Protein AF-D8MAZ4-F1 (afdb_monomer)

Foldseek 3Di:
DDQPVVLVVVLVVLVVVPDDDDDCNPVSVVVNVVVSVVSVVVSVVVVVCVVVVVVVVVVVVVPDDPPPPPPPPPPPDDDPDDDDDPDDCDDDDDDDDPPDPPVVVVVVVVVVVVVVVVVVVVVVVVVVVVVVVVVVVVVVVVVVVVVVVVVVVVVVVVVVVVVVVVVVVVVVVVVVVVVVVVVVVVVVVVVVVVVVVVVVVVVVVVVVVVVVVVVVVVVVVD

Organism: Blastocystis hominis (NCBI:txid12968)

Secondary structure (DSSP, 8-state):
--SHHHHHHHHHHHHHH----TTSHHHHHHHHHHHHHHHHHHHHHHHHHHHHHHHHHHHHHT-PPP-----------------------------S-----HHHHHHHHHHHHHHHHHHHHHHHHHHHHHHHHHHHHHHHHHHHHHHHHHHHHHHHHHHHHHHHHHHHHHHHHHHHHHHHHHHHHHHHHHHHHHHHHHHHHHHHHHHHHHHHHHHHHHHTT-

Mean predicted aligned error: 20.64 Å

Sequence (222 aa):
MNSIYDCLKSVENSLNSATGDGDYLLEAYADVISELSEKLVECFSQLSSKSFGDIDAQIQDMKVPPVKIEFQDNEDTAQVDSQHQTGECNGELLTGDATGCTSCDLLIKEKQQFEEKIKLLESQLDEKTQQLEEKINSLDIIDEEKQQLEEKIKLLETQHYEEKTQLEENVKVLESQLDEEKHQLEEKIRSFEALNQEKVKSLEAKLNLIKRRSSMKKKSSR

Radius of gyration: 51.1 Å; Cα contacts (8 Å, |Δi|>4): 10; chains: 1; bounding box: 110×43×165 Å

Structure (mmCIF, N/CA/C/O backbone):
data_AF-D8MAZ4-F1
#
_entry.id   AF-D8MAZ4-F1
#
loop_
_atom_site.group_PDB
_atom_site.id
_atom_site.type_symbol
_atom_site.label_atom_id
_atom_site.label_alt_id
_atom_site.label_comp_id
_atom_site.label_asym_id
_atom_site.label_entity_id
_atom_site.label_seq_id
_atom_site.pdbx_PDB_ins_code
_atom_site.Cartn_x
_atom_site.Cartn_y
_atom_site.Cartn_z
_atom_site.occupancy
_atom_site.B_iso_or_equiv
_atom_site.auth_seq_id
_atom_site.auth_comp_id
_atom_site.auth_asym_id
_atom_site.auth_atom_id
_atom_site.pdbx_PDB_model_num
ATOM 1 N N . MET A 1 1 ? 23.697 -12.839 -16.588 1.00 47.22 1 MET A N 1
ATOM 2 C CA . MET A 1 1 ? 22.243 -12.800 -16.329 1.00 47.22 1 MET A CA 1
ATOM 3 C C . MET A 1 1 ? 21.989 -13.361 -14.945 1.00 47.22 1 MET A C 1
ATOM 5 O O . MET A 1 1 ? 22.119 -14.566 -14.833 1.00 47.22 1 MET A O 1
ATOM 9 N N . ASN A 1 2 ? 21.769 -12.505 -13.936 1.00 55.12 2 ASN A N 1
ATOM 10 C CA . ASN A 1 2 ? 21.226 -12.824 -12.596 1.00 55.12 2 ASN A CA 1
ATOM 11 C C . ASN A 1 2 ? 21.501 -11.635 -11.656 1.00 55.12 2 ASN A C 1
ATOM 13 O O . ASN A 1 2 ? 22.592 -11.534 -11.107 1.00 55.12 2 ASN A O 1
ATOM 17 N N . SER A 1 3 ? 20.587 -10.665 -11.535 1.00 62.94 3 SER A N 1
ATOM 18 C CA . SER A 1 3 ? 20.805 -9.557 -10.580 1.00 62.94 3 SER A CA 1
ATOM 19 C C . SER A 1 3 ? 19.512 -8.961 -10.035 1.00 62.94 3 SER A C 1
ATOM 21 O O . SER A 1 3 ? 19.420 -8.729 -8.839 1.00 62.94 3 SER A O 1
ATOM 23 N N . ILE A 1 4 ? 18.501 -8.748 -10.885 1.00 56.34 4 ILE A N 1
ATOM 24 C CA . ILE A 1 4 ? 17.218 -8.162 -10.454 1.00 56.34 4 ILE A CA 1
ATOM 25 C C . ILE A 1 4 ? 16.252 -9.255 -10.007 1.00 56.34 4 ILE A C 1
ATOM 27 O O . ILE A 1 4 ? 15.698 -9.179 -8.917 1.00 56.34 4 ILE A O 1
ATOM 31 N N . TYR A 1 5 ? 16.104 -10.303 -10.822 1.00 58.62 5 TYR A N 1
ATOM 32 C CA . TYR A 1 5 ? 15.198 -11.412 -10.526 1.00 58.62 5 TYR A CA 1
ATOM 33 C C . TYR A 1 5 ? 15.571 -12.126 -9.218 1.00 58.62 5 TYR A C 1
ATOM 35 O O . TYR A 1 5 ? 14.703 -12.390 -8.394 1.00 58.62 5 TYR A O 1
ATOM 43 N N . ASP A 1 6 ? 16.866 -12.348 -8.978 1.00 65.50 6 ASP A N 1
ATOM 44 C CA . ASP A 1 6 ? 17.347 -12.962 -7.735 1.00 65.50 6 ASP A CA 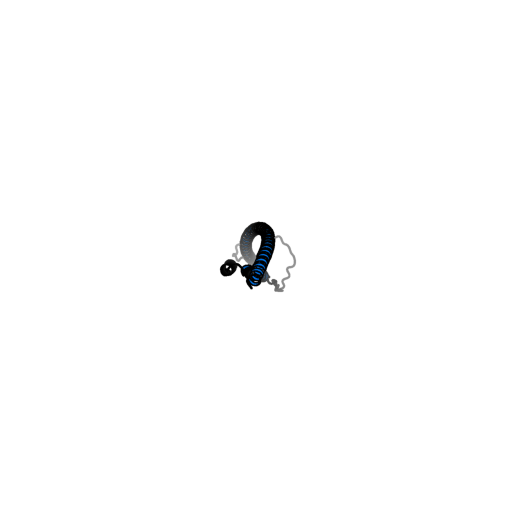1
ATOM 45 C C . ASP A 1 6 ? 17.163 -12.042 -6.519 1.00 65.50 6 ASP A C 1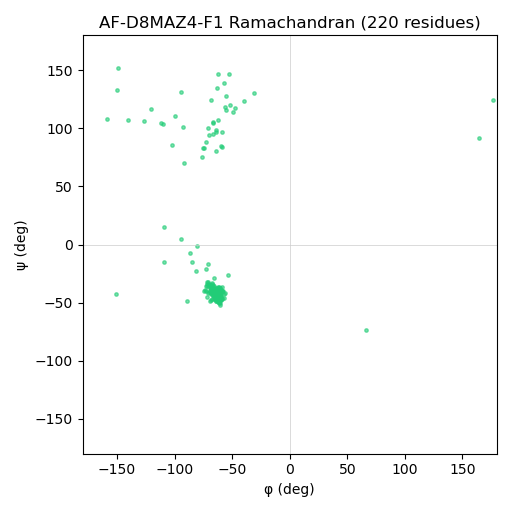
ATOM 47 O O . ASP A 1 6 ? 16.840 -12.525 -5.433 1.00 65.50 6 ASP A O 1
ATOM 51 N N . CYS A 1 7 ? 17.299 -10.720 -6.695 1.00 60.62 7 CYS A N 1
ATOM 52 C CA . CYS A 1 7 ? 17.037 -9.765 -5.618 1.00 60.62 7 CYS A CA 1
ATOM 53 C C . CYS A 1 7 ? 15.541 -9.711 -5.268 1.00 60.62 7 CYS A C 1
ATOM 55 O O . CYS A 1 7 ? 15.181 -9.858 -4.102 1.00 60.62 7 CYS A O 1
ATOM 57 N N . LEU A 1 8 ? 14.656 -9.606 -6.264 1.00 62.91 8 LEU A N 1
ATOM 58 C CA . LEU A 1 8 ? 13.203 -9.614 -6.051 1.00 62.91 8 LEU A CA 1
ATOM 59 C C . LEU A 1 8 ? 12.728 -10.919 -5.401 1.00 62.91 8 LEU A C 1
ATOM 61 O O . LEU A 1 8 ? 11.885 -10.897 -4.509 1.00 62.91 8 LEU A O 1
ATOM 65 N N . LYS A 1 9 ? 13.326 -12.049 -5.782 1.00 68.44 9 LYS A N 1
ATOM 66 C CA . LYS A 1 9 ? 13.014 -13.356 -5.200 1.00 68.44 9 LYS A CA 1
ATOM 67 C C . LYS A 1 9 ? 13.517 -13.505 -3.763 1.00 68.44 9 LYS A C 1
ATOM 69 O O . LYS A 1 9 ? 12.880 -14.171 -2.953 1.00 68.44 9 LYS A O 1
ATOM 74 N N . SER A 1 10 ? 14.639 -12.870 -3.425 1.00 66.44 10 SER A N 1
ATOM 75 C CA . SER A 1 10 ? 15.139 -12.782 -2.047 1.00 66.44 10 SER A CA 1
ATOM 76 C C . SER A 1 10 ? 14.187 -11.972 -1.154 1.00 66.44 10 SER A C 1
ATOM 78 O O . SER A 1 10 ? 13.827 -12.420 -0.067 1.00 66.44 10 SER A O 1
ATOM 80 N N . VAL A 1 11 ? 13.707 -10.829 -1.656 1.00 63.69 11 VAL A N 1
ATOM 81 C CA . VAL A 1 11 ? 12.715 -9.958 -0.997 1.00 63.69 11 VAL A CA 1
ATOM 82 C C . VAL A 1 11 ? 11.391 -10.703 -0.767 1.00 63.69 11 VAL A C 1
ATOM 84 O O . VAL A 1 11 ? 10.867 -10.703 0.345 1.00 63.69 11 VAL A O 1
ATOM 87 N N . GLU A 1 12 ? 10.890 -11.407 -1.784 1.00 64.62 12 GLU A N 1
ATOM 88 C CA . GLU A 1 12 ? 9.669 -12.223 -1.710 1.00 64.62 12 GLU A CA 1
ATOM 89 C C . GLU A 1 12 ? 9.779 -13.351 -0.665 1.00 64.62 12 GLU A C 1
ATOM 91 O O . GLU A 1 12 ? 8.857 -13.580 0.120 1.00 64.62 12 GLU A O 1
ATOM 96 N N . ASN A 1 13 ? 10.930 -14.026 -0.593 1.00 66.44 13 ASN A N 1
ATOM 97 C CA . ASN A 1 13 ? 11.172 -15.081 0.393 1.00 66.44 13 ASN A CA 1
ATOM 98 C C . ASN A 1 13 ? 11.236 -14.545 1.831 1.00 66.44 13 ASN A C 1
ATOM 100 O O . ASN A 1 13 ? 10.732 -15.203 2.743 1.00 66.44 13 ASN A O 1
ATOM 104 N N . SER A 1 14 ? 11.820 -13.360 2.044 1.00 64.56 14 SER A N 1
ATOM 105 C CA . SER A 1 14 ? 11.808 -12.699 3.354 1.00 64.56 14 SER A CA 1
ATOM 106 C C . SER A 1 14 ? 10.382 -12.345 3.791 1.00 64.56 14 SER A C 1
ATOM 108 O O . SER A 1 14 ? 10.028 -12.617 4.938 1.00 64.56 14 SER A O 1
ATOM 110 N N . LEU A 1 15 ? 9.538 -11.857 2.874 1.00 62.19 15 LEU A N 1
ATOM 111 C CA . LEU A 1 15 ? 8.126 -11.550 3.144 1.00 62.19 15 LEU A CA 1
ATOM 112 C C . LEU A 1 15 ? 7.331 -12.791 3.577 1.00 62.19 15 LEU A C 1
ATOM 114 O O . LEU A 1 15 ? 6.606 -12.760 4.566 1.00 62.19 15 LEU A O 1
ATOM 118 N N . ASN A 1 16 ? 7.516 -13.906 2.869 1.00 61.59 16 ASN A N 1
ATOM 119 C CA . ASN A 1 16 ? 6.792 -15.152 3.134 1.00 61.59 16 ASN A CA 1
ATOM 120 C C . ASN A 1 16 ? 7.218 -15.850 4.439 1.00 61.59 16 ASN A C 1
ATOM 122 O O . ASN A 1 16 ? 6.500 -16.719 4.929 1.00 61.59 16 ASN A O 1
ATOM 126 N N . SER A 1 17 ? 8.377 -15.493 5.000 1.00 63.59 17 SER A N 1
ATOM 127 C CA . SER A 1 17 ? 8.861 -16.038 6.276 1.00 63.59 17 SER A CA 1
ATOM 128 C C . SER A 1 17 ? 8.312 -15.307 7.510 1.00 63.59 17 SER A C 1
ATOM 130 O O . SER A 1 17 ? 8.375 -15.840 8.619 1.00 63.59 17 SER A O 1
ATOM 132 N N . ALA A 1 18 ? 7.734 -14.117 7.323 1.00 57.09 18 ALA A N 1
ATOM 133 C CA . ALA A 1 18 ? 7.180 -13.280 8.380 1.00 57.09 18 ALA A CA 1
ATOM 134 C C . ALA A 1 18 ? 5.680 -13.566 8.591 1.00 57.09 18 ALA A C 1
ATOM 136 O O . ALA A 1 18 ? 4.816 -12.755 8.267 1.00 57.09 18 ALA A O 1
ATOM 137 N N . THR A 1 19 ? 5.348 -14.737 9.136 1.00 51.34 19 THR A N 1
ATOM 138 C CA . THR A 1 19 ? 3.978 -15.066 9.576 1.00 51.34 19 THR A CA 1
ATOM 139 C C . THR A 1 19 ? 3.962 -15.391 11.069 1.00 51.34 19 THR A C 1
ATOM 141 O O . THR A 1 19 ? 4.566 -16.380 11.483 1.00 51.34 19 THR A O 1
ATOM 144 N N . GLY A 1 20 ? 3.260 -14.582 11.871 1.00 53.44 20 GLY A N 1
ATOM 145 C CA . GLY A 1 20 ? 3.042 -14.787 13.309 1.00 53.44 20 GLY A CA 1
ATOM 146 C C . GLY A 1 20 ? 1.694 -14.212 13.767 1.00 53.44 20 GLY A C 1
ATOM 147 O O . GLY A 1 20 ? 1.180 -13.289 13.146 1.00 53.44 20 GLY A O 1
ATOM 148 N N . ASP A 1 21 ? 1.096 -14.784 14.815 1.00 46.47 21 ASP A N 1
ATOM 149 C CA . ASP A 1 21 ? -0.276 -14.482 15.251 1.00 46.47 21 ASP A CA 1
ATOM 150 C C . ASP A 1 21 ? -0.457 -13.059 15.830 1.00 46.47 21 ASP A C 1
ATOM 152 O O . ASP A 1 21 ? 0.166 -12.680 16.824 1.00 46.47 21 ASP A O 1
ATOM 156 N N . GLY A 1 22 ? -1.402 -12.321 15.234 1.00 49.00 22 GLY A N 1
ATOM 157 C CA . GLY A 1 22 ? -2.299 -11.335 15.859 1.00 49.00 22 GLY A CA 1
ATOM 158 C C . GLY A 1 22 ? -1.703 -10.049 16.433 1.00 49.00 22 GLY A C 1
ATOM 159 O O . GLY A 1 22 ? -1.887 -8.982 15.856 1.00 49.00 22 GLY A O 1
ATOM 160 N N . ASP A 1 23 ? -1.022 -10.133 17.576 1.00 46.53 23 ASP A N 1
ATOM 161 C CA . ASP A 1 23 ? -0.772 -8.967 18.446 1.00 46.53 23 ASP A CA 1
ATOM 162 C C . ASP A 1 23 ? 0.692 -8.493 18.459 1.00 46.53 23 ASP A C 1
ATOM 164 O O . ASP A 1 23 ? 0.973 -7.362 18.846 1.00 46.53 23 ASP A O 1
ATOM 168 N N . TYR A 1 24 ? 1.630 -9.309 17.965 1.00 48.66 24 TYR A N 1
ATOM 169 C CA . TYR A 1 24 ? 3.043 -8.929 17.764 1.00 48.66 24 TYR A CA 1
ATOM 170 C C . TYR A 1 24 ? 3.339 -8.428 16.342 1.00 48.66 24 TYR A C 1
ATOM 172 O O . TYR A 1 24 ? 4.487 -8.170 15.980 1.00 48.66 24 TYR A O 1
ATOM 180 N N . LEU A 1 25 ? 2.298 -8.305 15.520 1.00 49.16 25 LEU A N 1
ATOM 181 C CA . LEU A 1 25 ? 2.423 -8.098 14.085 1.00 49.16 25 LEU A CA 1
ATOM 182 C C . LEU A 1 25 ? 2.884 -6.693 13.708 1.00 49.16 25 LEU A C 1
ATOM 184 O O . LEU A 1 25 ? 3.649 -6.568 12.768 1.00 49.16 25 LEU A O 1
ATOM 188 N N . LEU A 1 26 ? 2.481 -5.640 14.418 1.00 47.72 26 LEU A N 1
ATOM 189 C CA . LEU A 1 26 ? 2.799 -4.263 14.009 1.00 47.72 26 LEU A CA 1
ATOM 190 C C . LEU A 1 26 ? 4.282 -3.905 14.175 1.00 47.72 26 LEU A C 1
ATOM 192 O O . LEU A 1 26 ? 4.864 -3.286 13.288 1.00 47.72 26 LEU A O 1
ATOM 196 N N . GLU A 1 27 ? 4.898 -4.325 15.280 1.00 49.47 27 GLU A N 1
ATOM 197 C CA . GLU A 1 27 ? 6.318 -4.071 15.553 1.00 49.47 27 GLU A CA 1
ATOM 198 C C . GLU A 1 27 ? 7.204 -4.981 14.683 1.00 49.47 27 GLU A C 1
ATOM 200 O O . GLU A 1 27 ? 8.142 -4.510 14.045 1.00 49.47 27 GLU A O 1
ATOM 205 N N . ALA A 1 28 ? 6.808 -6.250 14.514 1.00 50.50 28 ALA A N 1
ATOM 206 C CA . ALA A 1 28 ? 7.472 -7.173 13.597 1.00 50.50 28 ALA A CA 1
ATOM 207 C C . ALA A 1 28 ? 7.335 -6.754 12.120 1.00 50.50 28 ALA A C 1
ATOM 209 O O . ALA A 1 28 ? 8.279 -6.913 11.352 1.00 50.50 28 ALA A O 1
ATOM 210 N N . TYR A 1 29 ? 6.198 -6.185 11.702 1.00 52.16 29 TYR A N 1
ATOM 211 C CA . TYR A 1 29 ? 6.036 -5.647 10.347 1.00 52.16 29 TYR A CA 1
ATOM 212 C C . TYR A 1 29 ? 6.867 -4.384 10.135 1.00 52.16 29 TYR A C 1
ATOM 214 O O . TYR A 1 29 ? 7.404 -4.212 9.048 1.00 52.16 29 TYR A O 1
ATOM 222 N N . ALA A 1 30 ? 7.006 -3.511 11.136 1.00 55.62 30 ALA A N 1
ATOM 223 C CA . ALA A 1 30 ? 7.856 -2.326 11.025 1.00 55.62 30 ALA A CA 1
ATOM 224 C C . ALA A 1 30 ? 9.340 -2.700 10.854 1.00 55.62 30 ALA A C 1
ATOM 226 O O . ALA A 1 30 ? 10.024 -2.112 10.010 1.00 55.62 30 ALA A O 1
ATOM 227 N N . ASP A 1 31 ? 9.809 -3.717 11.581 1.00 57.09 31 ASP A N 1
ATOM 228 C CA . ASP A 1 31 ? 11.166 -4.256 11.444 1.00 57.09 31 ASP A CA 1
ATOM 229 C C . ASP A 1 31 ? 11.365 -4.934 10.083 1.00 57.09 31 ASP A C 1
ATOM 231 O O . ASP A 1 31 ? 12.343 -4.658 9.387 1.00 57.09 31 ASP A O 1
ATOM 235 N N . VAL A 1 32 ? 10.397 -5.744 9.641 1.00 59.72 32 VAL A N 1
ATOM 236 C CA . VAL A 1 32 ? 10.428 -6.405 8.326 1.00 59.72 32 VAL A CA 1
ATOM 237 C C . VAL A 1 32 ? 10.392 -5.382 7.186 1.00 59.72 32 VAL A C 1
ATOM 239 O O . VAL A 1 32 ? 11.148 -5.512 6.228 1.00 59.72 32 VAL A O 1
ATOM 242 N N . ILE A 1 33 ? 9.570 -4.334 7.282 1.00 60.56 33 ILE A N 1
ATOM 243 C CA . ILE A 1 33 ? 9.509 -3.246 6.293 1.00 60.56 33 ILE A CA 1
ATOM 244 C C . ILE A 1 33 ? 10.823 -2.459 6.271 1.00 60.56 33 ILE A C 1
ATOM 246 O O . ILE A 1 33 ? 11.310 -2.133 5.188 1.00 60.56 33 ILE A O 1
ATOM 250 N N . SER A 1 34 ? 11.424 -2.191 7.432 1.00 65.00 34 SER A N 1
ATOM 251 C CA . SER A 1 34 ? 12.719 -1.508 7.517 1.00 65.00 34 SER A CA 1
ATOM 252 C C . SER A 1 34 ? 13.825 -2.344 6.868 1.00 65.00 34 SER A C 1
ATOM 254 O O . SER A 1 34 ? 14.536 -1.840 5.998 1.00 65.00 34 SER A O 1
ATOM 256 N N . GLU A 1 35 ? 13.896 -3.640 7.177 1.00 63.59 35 GLU A N 1
ATOM 257 C CA . GLU A 1 35 ? 14.871 -4.567 6.591 1.00 63.59 35 GLU A CA 1
ATOM 258 C C . GLU A 1 35 ? 14.672 -4.738 5.072 1.00 63.59 35 GLU A C 1
ATOM 260 O O . GLU A 1 35 ? 15.634 -4.790 4.302 1.00 63.59 35 GLU A O 1
ATOM 265 N N . LEU A 1 36 ? 13.419 -4.774 4.608 1.00 62.34 36 LEU A N 1
ATOM 266 C CA . LEU A 1 36 ? 13.090 -4.808 3.182 1.00 62.34 36 LEU A CA 1
ATOM 267 C C . LEU A 1 36 ? 13.487 -3.509 2.481 1.00 62.34 36 LEU A C 1
ATOM 269 O O . LEU A 1 36 ? 14.003 -3.565 1.367 1.00 62.34 36 LEU A O 1
ATOM 273 N N . SER A 1 37 ? 13.280 -2.356 3.120 1.00 64.19 37 SER A N 1
ATOM 274 C CA . SER A 1 37 ? 13.653 -1.055 2.561 1.00 64.19 37 SER A CA 1
ATOM 275 C C . SER A 1 37 ? 15.169 -0.913 2.405 1.00 64.19 37 SER A C 1
ATOM 277 O O . SER A 1 37 ? 15.627 -0.468 1.353 1.00 64.19 37 SER A O 1
ATOM 279 N N . GLU A 1 38 ? 15.954 -1.388 3.378 1.00 71.38 38 GLU A N 1
ATOM 280 C CA . GLU A 1 38 ? 17.418 -1.413 3.293 1.00 71.38 38 GLU A CA 1
ATOM 281 C C . GLU A 1 38 ? 17.895 -2.333 2.167 1.00 71.38 38 GLU A C 1
ATOM 283 O O . GLU A 1 38 ? 18.703 -1.916 1.335 1.00 71.38 38 GLU A O 1
ATOM 288 N N . LYS A 1 39 ? 17.332 -3.543 2.062 1.00 65.94 39 LYS A N 1
ATOM 289 C CA . LYS A 1 39 ? 17.648 -4.483 0.973 1.00 65.94 39 LYS A CA 1
ATOM 290 C C . LYS A 1 39 ? 17.275 -3.928 -0.403 1.00 65.94 39 LYS A C 1
ATOM 292 O O . LYS A 1 39 ? 18.009 -4.141 -1.369 1.00 65.94 39 LYS A O 1
ATOM 297 N N . LEU A 1 40 ? 16.166 -3.192 -0.509 1.00 65.75 40 LEU A N 1
ATOM 298 C CA . LEU A 1 40 ? 15.761 -2.543 -1.756 1.00 65.75 40 LEU A CA 1
ATOM 299 C C . LEU A 1 40 ? 16.761 -1.450 -2.154 1.00 65.75 40 LEU A C 1
ATOM 301 O O . LEU A 1 40 ? 17.215 -1.415 -3.298 1.00 65.75 40 LEU A O 1
ATOM 305 N N . VAL A 1 41 ? 17.141 -0.590 -1.205 1.00 72.75 41 VAL A N 1
ATOM 306 C CA . VAL A 1 41 ? 18.130 0.481 -1.405 1.00 72.75 41 VAL A CA 1
ATOM 307 C C . VAL A 1 41 ? 19.497 -0.093 -1.778 1.00 72.75 41 VAL A C 1
ATOM 309 O O . VAL A 1 41 ? 20.164 0.433 -2.674 1.00 72.75 41 VAL A O 1
ATOM 312 N N . GLU A 1 42 ? 19.906 -1.196 -1.156 1.00 70.12 42 GLU A N 1
ATOM 313 C CA . GLU A 1 42 ? 21.149 -1.892 -1.479 1.00 70.12 42 GLU A CA 1
ATOM 314 C C . GLU A 1 42 ? 21.115 -2.469 -2.903 1.00 70.12 42 GLU A C 1
ATOM 316 O O . GLU A 1 42 ? 22.056 -2.258 -3.673 1.00 70.12 42 GLU A O 1
ATOM 321 N N . CYS A 1 43 ? 20.008 -3.093 -3.317 1.00 62.44 43 CYS A N 1
ATOM 322 C CA . CYS A 1 43 ? 19.850 -3.576 -4.690 1.00 62.44 43 CYS A CA 1
ATOM 323 C C . CYS A 1 43 ? 19.843 -2.439 -5.721 1.00 62.44 43 CYS A C 1
ATOM 325 O O . CYS A 1 43 ? 20.516 -2.550 -6.748 1.00 62.44 43 CYS A O 1
ATOM 327 N N . PHE A 1 44 ? 19.174 -1.316 -5.447 1.00 63.97 44 PHE A N 1
ATOM 328 C CA . PHE A 1 44 ? 19.241 -0.134 -6.315 1.00 63.97 44 PHE A CA 1
ATOM 329 C C . PHE A 1 44 ? 20.659 0.447 -6.395 1.00 63.97 44 PHE A C 1
ATOM 331 O O . PHE A 1 44 ? 21.107 0.834 -7.475 1.00 63.97 44 PHE A O 1
ATOM 338 N N . SER A 1 45 ? 21.406 0.442 -5.291 1.00 66.81 45 SER A N 1
ATOM 339 C CA . SER A 1 45 ? 22.798 0.909 -5.250 1.00 66.81 45 SER A CA 1
ATOM 340 C C . SER A 1 45 ? 23.745 -0.010 -6.032 1.00 66.81 45 SER A C 1
ATOM 342 O O . SER A 1 45 ? 24.638 0.466 -6.740 1.00 66.81 45 SER A O 1
ATOM 344 N N . GLN A 1 46 ? 23.536 -1.327 -5.980 1.00 64.31 46 GLN A N 1
ATOM 345 C CA . GLN A 1 46 ? 24.298 -2.304 -6.768 1.00 64.31 46 GLN A CA 1
ATOM 346 C C . GLN A 1 46 ? 23.984 -2.221 -8.272 1.00 64.31 46 GLN A C 1
ATOM 348 O O . GLN A 1 46 ? 24.874 -2.405 -9.102 1.00 64.31 46 GLN A O 1
ATOM 353 N N . LEU A 1 47 ? 22.738 -1.910 -8.641 1.00 61.31 47 LEU A N 1
ATOM 354 C CA . LEU A 1 47 ? 22.332 -1.690 -10.035 1.00 61.31 47 LEU A CA 1
ATOM 355 C C . LEU A 1 47 ? 22.861 -0.361 -10.586 1.00 61.31 47 LEU A C 1
ATOM 357 O O . LEU A 1 47 ? 23.343 -0.306 -11.718 1.00 61.31 47 LEU A O 1
ATOM 361 N N . SER A 1 48 ? 22.832 0.693 -9.771 1.00 60.56 48 SER A N 1
ATOM 362 C CA . SER A 1 48 ? 23.414 1.994 -10.101 1.00 60.56 48 SER A CA 1
ATOM 363 C C . SER A 1 48 ? 24.926 1.884 -10.307 1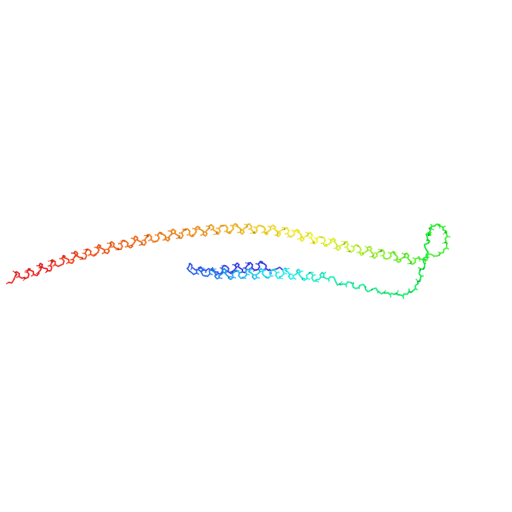.00 60.56 48 SER A C 1
ATOM 365 O O . SER A 1 48 ? 25.428 2.264 -11.357 1.00 60.56 48 SER A O 1
ATOM 367 N N . SER A 1 49 ? 25.656 1.254 -9.381 1.00 58.62 49 SER A N 1
ATOM 368 C CA . SER A 1 49 ? 27.115 1.099 -9.488 1.00 58.62 49 SER A CA 1
ATOM 369 C C . SER A 1 49 ? 27.569 0.203 -10.645 1.00 58.62 49 SER A C 1
ATOM 371 O O . SER A 1 49 ? 28.584 0.510 -11.266 1.00 58.62 49 SER A O 1
ATOM 373 N N . LYS A 1 50 ? 26.822 -0.856 -10.993 1.00 58.25 50 LYS A N 1
ATOM 374 C CA . LYS A 1 50 ? 27.092 -1.651 -12.206 1.00 58.25 50 LYS A CA 1
ATOM 375 C C . LYS A 1 50 ? 26.797 -0.872 -13.485 1.00 58.25 50 LYS A C 1
ATOM 377 O O . LYS A 1 50 ? 27.654 -0.815 -14.355 1.00 58.25 50 LYS A O 1
ATOM 382 N N . SER A 1 51 ? 25.628 -0.236 -13.589 1.00 54.62 51 SER A N 1
ATOM 383 C CA . SER A 1 51 ? 25.260 0.500 -14.807 1.00 54.62 51 SER A CA 1
ATOM 384 C C . SER A 1 51 ? 26.151 1.721 -15.049 1.00 54.62 51 SER A C 1
ATOM 386 O O . SER A 1 51 ? 26.586 1.928 -16.176 1.00 54.62 51 SER A O 1
ATOM 388 N N . PHE A 1 52 ? 26.504 2.483 -14.008 1.00 47.81 52 PHE A N 1
ATOM 389 C CA . PHE A 1 52 ? 27.434 3.607 -14.135 1.00 47.81 52 PHE A CA 1
ATOM 390 C C . PHE A 1 52 ? 28.884 3.154 -14.310 1.00 47.81 52 PHE A C 1
ATOM 392 O O . PHE A 1 52 ? 29.594 3.747 -15.112 1.00 47.81 52 PHE A O 1
ATOM 399 N N . GLY A 1 53 ? 29.325 2.102 -13.610 1.00 52.91 53 GLY A N 1
ATOM 400 C CA . GLY A 1 53 ? 30.685 1.570 -13.735 1.00 52.91 53 GLY A CA 1
ATOM 401 C C . GLY A 1 53 ? 30.982 1.006 -15.126 1.00 52.91 53 GLY A C 1
ATOM 402 O O . GLY A 1 53 ? 32.065 1.242 -15.659 1.00 52.91 53 GLY A O 1
ATOM 403 N N . ASP A 1 54 ? 30.009 0.338 -15.750 1.00 51.06 54 ASP A N 1
ATOM 404 C CA . ASP A 1 54 ? 30.132 -0.181 -17.117 1.00 51.06 54 ASP A CA 1
ATOM 405 C C . ASP A 1 54 ? 30.110 0.949 -18.166 1.00 51.06 54 ASP A C 1
ATOM 407 O O . ASP A 1 54 ? 30.800 0.865 -19.185 1.00 51.06 54 ASP A O 1
ATOM 411 N N . ILE A 1 55 ? 29.377 2.038 -17.899 1.00 47.38 55 ILE A N 1
ATOM 412 C CA . ILE A 1 55 ? 29.366 3.243 -18.741 1.00 47.38 55 ILE A CA 1
ATOM 413 C C . ILE A 1 55 ? 30.688 4.018 -18.606 1.00 47.38 55 ILE A C 1
ATOM 415 O O . ILE A 1 55 ? 31.271 4.389 -19.622 1.00 47.38 55 ILE A O 1
ATOM 419 N N . ASP A 1 56 ? 31.212 4.217 -17.394 1.00 47.09 56 ASP A N 1
ATOM 420 C CA . ASP A 1 56 ? 32.482 4.926 -17.163 1.00 47.09 56 ASP A CA 1
ATOM 421 C C . ASP A 1 56 ? 33.690 4.133 -17.689 1.00 47.09 56 ASP A C 1
ATOM 423 O O . ASP A 1 56 ? 34.619 4.718 -18.251 1.00 47.09 56 ASP A O 1
ATOM 427 N N . ALA A 1 57 ? 33.669 2.800 -17.584 1.00 52.56 57 ALA A N 1
ATOM 428 C CA . ALA A 1 57 ? 34.688 1.933 -18.175 1.00 52.56 57 ALA A CA 1
ATOM 429 C C . ALA A 1 57 ? 34.656 1.977 -19.714 1.00 52.56 57 ALA A C 1
ATOM 431 O O . ALA A 1 57 ? 35.710 2.092 -20.338 1.00 52.56 57 ALA A O 1
ATOM 432 N N . GLN A 1 58 ? 33.468 1.983 -20.338 1.00 49.38 58 GLN A N 1
ATOM 433 C CA . GLN A 1 58 ? 33.338 2.168 -21.792 1.00 49.38 58 GLN A CA 1
ATOM 434 C C . GLN A 1 58 ? 33.733 3.580 -22.250 1.00 49.38 58 GLN A C 1
ATOM 436 O O . GLN A 1 58 ? 34.296 3.735 -23.332 1.00 49.38 58 GLN A O 1
ATOM 441 N N . ILE A 1 59 ? 33.491 4.616 -21.441 1.00 49.22 59 ILE A N 1
ATOM 442 C CA . ILE A 1 59 ? 33.924 5.991 -21.736 1.00 49.22 59 ILE A CA 1
ATOM 443 C C . ILE A 1 59 ? 35.446 6.143 -21.589 1.00 49.22 59 ILE A C 1
ATOM 445 O O . ILE A 1 59 ? 36.064 6.853 -22.387 1.00 49.22 59 ILE A O 1
ATOM 449 N N . GLN A 1 60 ? 36.082 5.457 -20.635 1.00 51.31 60 GLN A N 1
ATOM 450 C CA . GLN A 1 60 ? 37.544 5.438 -20.511 1.00 51.31 60 GLN A CA 1
ATOM 451 C C . GLN A 1 60 ? 38.231 4.663 -21.647 1.00 51.31 60 GLN A C 1
ATOM 453 O O . GLN A 1 60 ? 39.283 5.112 -22.104 1.00 51.31 60 GLN A O 1
ATOM 458 N N . ASP A 1 61 ? 37.620 3.595 -22.170 1.00 46.84 61 ASP A N 1
ATOM 459 C CA . ASP A 1 61 ? 38.101 2.870 -23.363 1.00 46.84 61 ASP A CA 1
ATOM 460 C C . ASP A 1 61 ? 37.889 3.652 -24.679 1.00 46.84 61 ASP A C 1
ATOM 462 O O . ASP A 1 61 ? 38.600 3.437 -25.660 1.00 46.84 61 ASP A O 1
ATOM 466 N N . MET A 1 62 ? 36.961 4.620 -24.708 1.00 40.78 62 MET A N 1
ATOM 467 C CA . MET A 1 62 ? 36.781 5.568 -25.823 1.00 40.78 62 MET A CA 1
ATOM 468 C C . MET A 1 62 ? 37.776 6.738 -25.810 1.00 40.78 62 MET A C 1
ATOM 470 O O . MET A 1 62 ? 37.746 7.587 -26.708 1.00 40.78 62 MET A O 1
ATOM 474 N N . LYS A 1 63 ? 38.674 6.817 -24.821 1.00 38.69 63 LYS A N 1
ATOM 475 C CA . LYS A 1 63 ? 39.724 7.837 -24.782 1.00 38.69 63 LYS A CA 1
ATOM 476 C C . LYS A 1 63 ? 40.792 7.479 -25.815 1.00 38.69 63 LYS A C 1
ATOM 478 O O . LYS A 1 63 ? 41.812 6.876 -25.495 1.00 38.69 63 LYS A O 1
ATOM 483 N N . VAL A 1 64 ? 40.536 7.852 -27.071 1.00 43.16 64 VAL A N 1
ATOM 484 C CA . VAL A 1 64 ? 41.494 7.754 -28.177 1.00 43.16 64 VAL A CA 1
ATOM 485 C C . VAL A 1 64 ? 42.821 8.348 -27.686 1.00 43.16 64 VAL A C 1
ATOM 487 O O . VAL A 1 64 ? 42.843 9.527 -27.309 1.00 43.16 64 VAL A O 1
ATOM 490 N N . PRO A 1 65 ? 43.917 7.566 -27.613 1.00 38.81 65 PRO A N 1
ATOM 491 C CA . PRO A 1 65 ? 45.205 8.124 -27.239 1.00 38.81 65 PRO A CA 1
ATOM 492 C C . PRO A 1 65 ? 45.525 9.249 -28.227 1.00 38.81 65 PRO A C 1
ATOM 494 O O . PRO A 1 65 ? 45.247 9.094 -29.419 1.00 38.81 65 PRO A O 1
ATOM 497 N N . PRO A 1 66 ? 46.073 10.391 -27.772 1.00 35.69 66 PRO A N 1
ATOM 498 C CA . PRO A 1 66 ? 46.454 11.448 -28.690 1.00 35.69 66 PRO A CA 1
ATOM 499 C C . PRO A 1 66 ? 47.402 10.833 -29.714 1.00 35.69 66 PRO A C 1
ATOM 501 O O . PRO A 1 66 ? 48.473 10.337 -29.359 1.00 35.69 66 PRO A O 1
ATOM 504 N N . VAL A 1 67 ? 46.977 10.819 -30.976 1.00 35.38 67 VAL A N 1
ATOM 505 C CA . VAL A 1 67 ? 47.827 10.399 -32.081 1.00 35.38 67 VAL A CA 1
ATOM 506 C C . VAL A 1 67 ? 48.963 11.414 -32.124 1.00 35.38 67 VAL A C 1
ATOM 508 O O . VAL A 1 67 ? 48.805 12.525 -32.627 1.00 35.38 67 VAL A O 1
ATOM 511 N N . LYS A 1 68 ? 50.109 11.063 -31.535 1.00 36.44 68 LYS A N 1
ATOM 512 C CA . LYS A 1 68 ? 51.365 11.737 -31.831 1.00 36.44 68 LYS A CA 1
ATOM 513 C C . LYS A 1 68 ? 51.692 11.389 -33.272 1.00 36.44 68 LYS A C 1
ATOM 515 O O . LYS A 1 68 ? 52.239 10.328 -33.555 1.00 36.44 68 LYS A O 1
ATOM 520 N N . ILE A 1 69 ? 51.304 12.275 -34.178 1.00 38.34 69 ILE A N 1
ATOM 521 C CA . ILE A 1 69 ? 51.873 12.306 -35.515 1.00 38.34 69 ILE A CA 1
ATOM 522 C C . ILE A 1 69 ? 53.285 12.861 -35.323 1.00 38.34 69 ILE A C 1
ATOM 524 O O . ILE A 1 69 ? 53.494 14.071 -35.312 1.00 38.34 69 ILE A O 1
ATOM 528 N N . GLU A 1 70 ? 54.243 11.976 -35.056 1.00 32.38 70 GLU A N 1
ATOM 529 C CA . GLU A 1 70 ? 55.647 12.309 -35.262 1.00 32.38 70 GLU A CA 1
ATOM 530 C C . GLU A 1 70 ? 55.852 12.357 -36.773 1.00 32.38 70 GLU A C 1
ATOM 532 O O . GLU A 1 70 ? 55.932 11.331 -37.448 1.00 32.38 70 GLU A O 1
ATOM 537 N N . PHE A 1 71 ? 55.863 13.575 -37.311 1.00 34.88 71 PHE A N 1
ATOM 538 C CA . PHE A 1 71 ? 56.450 13.823 -38.614 1.00 34.88 71 PHE A CA 1
ATOM 539 C C . PHE A 1 71 ? 57.930 13.466 -38.485 1.00 34.88 71 PHE A C 1
ATOM 541 O O . PHE A 1 71 ? 58.692 14.155 -37.810 1.00 34.88 71 PHE A O 1
ATOM 548 N N . GLN A 1 72 ? 58.332 12.344 -39.080 1.00 34.44 72 GLN A N 1
ATOM 549 C CA . GLN A 1 72 ? 59.727 12.188 -39.453 1.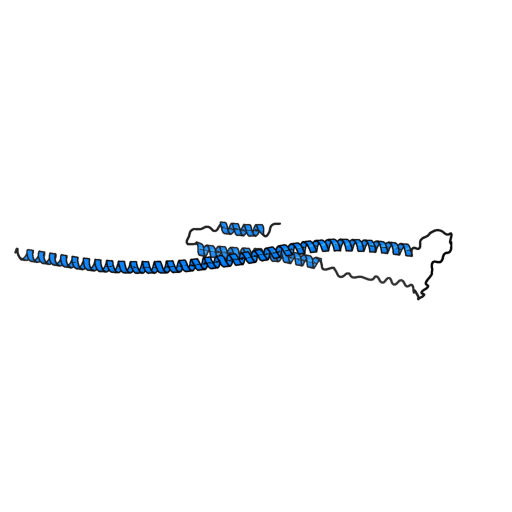00 34.44 72 GLN A CA 1
ATOM 550 C C . GLN A 1 72 ? 59.959 13.157 -40.606 1.00 34.44 72 GLN A C 1
ATOM 552 O O . GLN A 1 72 ? 59.669 12.846 -41.761 1.00 34.44 72 GLN A O 1
ATOM 557 N N . ASP A 1 73 ? 60.431 14.351 -40.253 1.00 38.00 73 ASP A N 1
ATOM 558 C CA . ASP A 1 73 ? 61.109 15.255 -41.168 1.00 38.00 73 ASP A CA 1
ATOM 559 C C . ASP A 1 73 ? 62.346 14.519 -41.694 1.00 38.00 73 ASP A C 1
ATOM 561 O O . ASP A 1 73 ? 63.450 14.639 -41.165 1.00 38.00 73 ASP A O 1
ATOM 565 N N . ASN A 1 74 ? 62.164 13.710 -42.735 1.00 36.25 74 ASN A N 1
ATOM 566 C CA . ASN A 1 74 ? 63.267 13.386 -43.617 1.00 36.25 74 ASN A CA 1
ATOM 5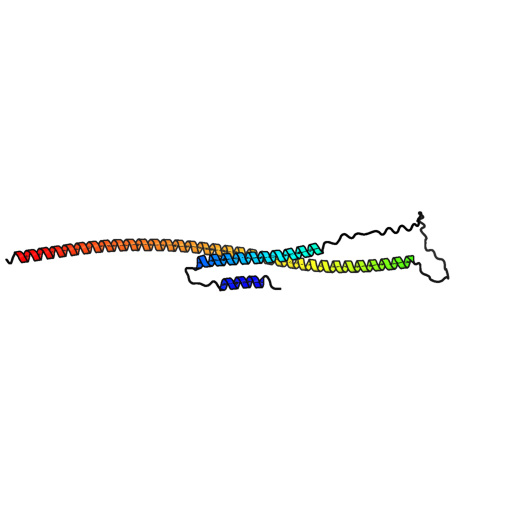67 C C . ASN A 1 74 ? 63.489 14.624 -44.488 1.00 36.25 74 ASN A C 1
ATOM 569 O O . ASN A 1 74 ? 62.982 14.729 -45.605 1.00 36.25 74 ASN A O 1
ATOM 573 N N . GLU A 1 75 ? 64.231 15.582 -43.928 1.00 43.28 75 GLU A N 1
ATOM 574 C CA . GLU A 1 75 ? 65.052 16.502 -44.704 1.00 43.28 75 GLU A CA 1
ATOM 575 C C . GLU A 1 75 ? 66.055 15.670 -45.515 1.00 43.28 75 GLU A C 1
ATOM 577 O O . GLU A 1 75 ? 67.198 15.490 -45.113 1.00 43.28 75 GLU A O 1
ATOM 582 N N . ASP A 1 76 ? 65.631 15.176 -46.675 1.00 39.72 76 ASP A N 1
ATOM 583 C CA . ASP A 1 76 ? 66.541 15.012 -47.800 1.00 39.72 76 ASP A CA 1
ATOM 584 C C . ASP A 1 76 ? 66.118 16.009 -48.876 1.00 39.72 76 ASP A C 1
ATOM 586 O O . ASP A 1 76 ? 65.088 15.916 -49.544 1.00 39.72 76 ASP A O 1
ATOM 590 N N . THR A 1 77 ? 66.936 17.048 -48.941 1.00 47.25 77 THR A N 1
ATOM 591 C CA . THR A 1 77 ? 66.879 18.190 -49.834 1.00 47.25 77 THR A CA 1
ATOM 592 C C . THR A 1 77 ? 66.775 17.769 -51.299 1.00 47.25 77 THR A C 1
ATOM 594 O O . THR A 1 77 ? 67.701 17.209 -51.879 1.00 47.25 77 THR A O 1
ATOM 597 N N . ALA A 1 78 ? 65.697 18.184 -51.956 1.00 36.69 78 ALA A N 1
ATOM 598 C CA . ALA A 1 78 ? 65.752 18.547 -53.364 1.00 36.69 78 ALA A CA 1
ATOM 599 C C . ALA A 1 78 ? 64.869 19.778 -53.575 1.00 36.69 78 ALA A C 1
ATOM 601 O O . ALA A 1 78 ? 63.644 19.705 -53.502 1.00 36.69 78 ALA A O 1
ATOM 602 N N . GLN A 1 79 ? 65.516 20.926 -53.792 1.00 37.53 79 GLN A N 1
ATOM 603 C CA . GLN A 1 79 ? 64.873 22.140 -54.286 1.00 37.53 79 GLN A CA 1
ATOM 604 C C . GLN A 1 79 ? 64.021 21.793 -55.511 1.00 37.53 79 GLN A C 1
ATOM 606 O O . GLN A 1 79 ? 64.558 21.437 -56.558 1.00 37.53 79 GLN A O 1
ATOM 611 N N . VAL A 1 80 ? 62.702 21.927 -55.395 1.00 35.75 80 VAL A N 1
ATOM 612 C CA . VAL A 1 80 ? 61.820 22.018 -56.558 1.00 35.75 80 VAL A CA 1
ATOM 613 C C . VAL A 1 80 ? 61.464 23.487 -56.701 1.00 35.75 80 VAL A C 1
ATOM 615 O O . VAL A 1 80 ? 60.475 23.972 -56.155 1.00 35.75 80 VAL A O 1
ATOM 618 N N . ASP A 1 81 ? 62.343 24.208 -57.396 1.00 31.80 81 ASP A N 1
ATOM 619 C CA . ASP A 1 81 ? 62.014 25.524 -57.914 1.00 31.80 81 ASP A CA 1
ATOM 620 C C . ASP A 1 81 ? 60.870 25.397 -58.927 1.00 31.80 81 ASP A C 1
ATOM 622 O O . ASP A 1 81 ? 60.831 24.518 -59.789 1.00 31.80 81 ASP A O 1
ATOM 626 N N . SER A 1 82 ? 59.921 26.309 -58.760 1.00 44.91 82 SER A N 1
ATOM 627 C CA . SER A 1 82 ? 58.752 26.558 -59.591 1.00 44.91 82 SER A CA 1
ATOM 628 C C . SER A 1 82 ? 59.030 26.457 -61.092 1.00 44.91 82 SER A C 1
ATOM 630 O O . SER A 1 82 ? 59.803 27.247 -61.629 1.00 44.91 82 SER A O 1
ATOM 632 N N . GLN A 1 83 ? 58.288 25.587 -61.783 1.00 31.64 83 GLN A N 1
ATOM 633 C CA . GLN A 1 83 ? 57.761 25.887 -63.114 1.00 31.64 83 GLN A CA 1
ATOM 634 C C . GLN A 1 83 ? 56.557 24.991 -63.432 1.00 31.64 83 GLN A C 1
ATOM 636 O O . GLN A 1 83 ? 56.672 23.796 -63.686 1.00 31.64 83 GLN A O 1
ATOM 641 N N . HIS A 1 84 ? 55.368 25.597 -63.423 1.00 43.88 84 HIS A N 1
ATOM 642 C CA . HIS A 1 84 ? 54.207 25.072 -64.132 1.00 43.88 84 HIS A CA 1
ATOM 643 C C . HIS A 1 84 ? 54.558 24.903 -65.615 1.00 43.88 84 HIS A C 1
ATOM 645 O O . HIS A 1 84 ? 54.790 25.888 -66.314 1.00 43.88 84 HIS A O 1
ATOM 651 N N . GLN A 1 85 ? 54.509 23.670 -66.107 1.00 30.77 85 GLN A N 1
ATOM 652 C CA . GLN A 1 85 ? 54.259 23.391 -67.514 1.00 30.77 85 GLN A CA 1
ATOM 653 C C . GLN A 1 85 ? 53.097 22.410 -67.603 1.00 30.77 85 GLN A C 1
ATOM 655 O O . GLN A 1 85 ? 53.206 21.229 -67.288 1.00 30.77 85 GLN A O 1
ATOM 660 N N . THR A 1 86 ? 51.954 22.945 -68.021 1.00 44.34 86 THR A N 1
ATOM 661 C CA . THR A 1 86 ? 50.860 22.193 -68.624 1.00 44.34 86 THR A CA 1
ATOM 662 C C . THR A 1 86 ? 51.400 21.502 -69.878 1.00 44.34 86 THR A C 1
ATOM 664 O O . THR A 1 86 ? 51.529 22.133 -70.926 1.00 44.34 86 THR A O 1
ATOM 667 N N . GLY A 1 87 ? 51.782 20.233 -69.757 1.00 31.94 87 GLY A N 1
ATOM 668 C CA . GLY A 1 87 ? 52.132 19.380 -70.888 1.00 31.94 87 GLY A CA 1
ATOM 669 C C . GLY A 1 87 ? 50.906 18.604 -71.347 1.00 31.94 87 GLY A C 1
ATOM 670 O O . GLY A 1 87 ? 50.526 17.619 -70.721 1.00 31.94 87 GLY A O 1
ATOM 671 N N . GLU A 1 88 ? 50.277 19.070 -72.422 1.00 33.41 88 GLU A N 1
ATOM 672 C CA . GLU A 1 88 ? 49.304 18.306 -73.198 1.00 33.41 88 GLU A CA 1
ATOM 673 C C . GLU A 1 88 ? 49.929 16.976 -73.653 1.00 33.41 88 GLU A C 1
ATOM 675 O O . GLU A 1 88 ? 50.990 16.964 -74.277 1.00 33.41 88 GLU A O 1
ATOM 680 N N . CYS A 1 89 ? 49.265 15.848 -73.390 1.00 35.94 89 CYS A N 1
ATOM 681 C CA . CYS A 1 89 ? 49.616 14.571 -74.011 1.00 35.94 89 CYS A CA 1
ATOM 682 C C . CYS A 1 89 ? 49.113 14.549 -75.461 1.00 35.94 89 CYS A C 1
ATOM 684 O O . CYS A 1 89 ? 48.108 13.909 -75.766 1.00 35.94 89 CYS A O 1
ATOM 686 N N . ASN A 1 90 ? 49.801 15.261 -76.353 1.00 36.28 90 ASN A N 1
ATOM 687 C CA . ASN A 1 90 ? 49.631 15.110 -77.793 1.00 36.28 90 ASN A CA 1
ATOM 688 C C . ASN A 1 90 ? 50.678 14.128 -78.327 1.00 36.28 90 ASN A C 1
ATOM 690 O O . ASN A 1 90 ? 51.846 14.175 -77.953 1.00 36.28 90 ASN A O 1
ATOM 694 N N . GLY A 1 91 ? 50.193 13.174 -79.120 1.00 43.72 91 GLY A N 1
ATOM 695 C CA . GLY A 1 91 ? 50.861 11.910 -79.385 1.00 43.72 91 GLY A CA 1
ATOM 696 C C . GLY A 1 91 ? 52.214 12.004 -80.076 1.00 43.72 91 GLY A C 1
ATOM 697 O O . GLY A 1 91 ? 52.411 12.802 -80.983 1.00 43.72 91 GLY A O 1
ATOM 698 N N . GLU A 1 92 ? 53.087 11.066 -79.723 1.00 33.00 92 GLU A N 1
ATOM 699 C CA . GLU A 1 92 ? 54.121 10.576 -80.619 1.00 33.00 92 GLU A CA 1
ATOM 700 C C . GLU A 1 92 ? 54.444 9.115 -80.293 1.00 33.00 92 GLU A C 1
ATOM 702 O O . GLU A 1 92 ? 54.567 8.695 -79.143 1.00 33.00 92 GLU A O 1
ATOM 707 N N . LEU A 1 93 ? 54.488 8.328 -81.362 1.00 44.97 93 LEU A N 1
ATOM 708 C CA . LEU A 1 93 ? 54.761 6.904 -81.393 1.00 44.97 93 LEU A CA 1
ATOM 709 C C . LEU A 1 93 ? 56.222 6.666 -80.973 1.00 44.97 93 LEU A C 1
ATOM 711 O O . LEU A 1 93 ? 57.128 6.886 -81.773 1.00 44.97 93 LEU A O 1
ATOM 715 N N . LEU A 1 94 ? 56.456 6.192 -79.748 1.00 35.69 94 LEU A N 1
ATOM 716 C CA . LEU A 1 94 ? 57.765 5.693 -79.323 1.00 35.69 94 LEU A CA 1
ATOM 717 C C . LEU A 1 94 ? 57.705 4.179 -79.132 1.00 35.69 94 LEU A C 1
ATOM 719 O O . LEU A 1 94 ? 57.170 3.651 -78.161 1.00 35.69 94 LEU A O 1
ATOM 723 N N . THR A 1 95 ? 58.274 3.479 -80.108 1.00 44.25 95 THR A N 1
ATOM 724 C CA . THR A 1 95 ? 58.736 2.100 -79.983 1.00 44.25 95 THR A CA 1
ATOM 725 C C . THR A 1 95 ? 59.910 2.068 -79.004 1.00 44.25 95 THR A C 1
ATOM 727 O O . THR A 1 95 ? 61.010 2.497 -79.349 1.00 44.25 95 THR A O 1
ATOM 730 N N . GLY A 1 96 ? 59.682 1.583 -77.789 1.00 36.00 96 GLY A N 1
ATOM 731 C CA . GLY A 1 96 ? 60.718 1.387 -76.778 1.00 36.00 96 GLY A CA 1
ATOM 732 C C . GLY A 1 96 ? 60.088 0.896 -75.482 1.00 36.00 96 GLY A C 1
ATOM 733 O O . GLY A 1 96 ? 59.143 1.506 -74.999 1.00 36.00 96 GLY A O 1
ATOM 734 N N . ASP A 1 97 ? 60.567 -0.246 -75.004 1.00 35.22 97 ASP A N 1
ATOM 735 C CA . ASP A 1 97 ? 60.032 -1.082 -73.930 1.00 35.22 97 ASP A CA 1
ATOM 736 C C . ASP A 1 97 ? 59.271 -0.361 -72.806 1.00 35.22 97 ASP A C 1
ATOM 738 O O . ASP A 1 97 ? 59.734 0.597 -72.189 1.00 35.22 97 ASP A O 1
ATOM 742 N N . ALA A 1 98 ? 58.087 -0.902 -72.519 1.00 43.69 98 ALA A N 1
ATOM 743 C CA . ALA A 1 98 ? 57.215 -0.519 -71.423 1.00 43.69 98 ALA A CA 1
ATOM 744 C C . ALA A 1 98 ? 57.871 -0.798 -70.058 1.00 43.69 98 ALA A C 1
ATOM 746 O O . ALA A 1 98 ? 57.575 -1.792 -69.399 1.00 43.69 98 ALA A O 1
ATOM 747 N N . THR A 1 99 ? 58.749 0.090 -69.605 1.00 42.28 99 THR A N 1
ATOM 748 C CA . THR A 1 99 ? 59.106 0.201 -68.187 1.00 42.28 99 THR A CA 1
ATOM 749 C C . THR A 1 99 ? 58.335 1.362 -67.586 1.00 42.28 99 THR A C 1
ATOM 751 O O . THR A 1 99 ? 58.531 2.518 -67.955 1.00 42.28 99 THR A O 1
ATOM 754 N N . GLY A 1 100 ? 57.394 0.996 -66.715 1.00 48.50 100 GLY A N 1
ATOM 755 C CA . GLY A 1 100 ? 56.363 1.844 -66.142 1.00 48.50 100 GLY A CA 1
ATOM 756 C C . GLY A 1 100 ? 56.869 3.130 -65.498 1.00 48.50 100 GLY A C 1
ATOM 757 O O . GLY A 1 100 ? 57.941 3.199 -64.898 1.00 48.50 100 GLY A O 1
ATOM 758 N N . CYS A 1 101 ? 56.032 4.158 -65.607 1.00 48.62 101 CYS A N 1
ATOM 759 C CA . CYS A 1 101 ? 56.147 5.373 -64.824 1.00 48.62 101 CYS A CA 1
ATOM 760 C C . CYS A 1 101 ? 55.926 5.016 -63.343 1.00 48.62 101 CYS A C 1
ATOM 762 O O . CYS A 1 101 ? 54.788 4.907 -62.889 1.00 48.62 101 CYS A O 1
ATOM 764 N N . THR A 1 102 ? 57.009 4.826 -62.589 1.00 57.72 102 THR A N 1
ATOM 765 C CA . THR A 1 102 ? 57.000 4.449 -61.160 1.00 57.72 102 THR A CA 1
ATOM 766 C C . THR A 1 102 ? 56.147 5.378 -60.285 1.00 57.72 102 THR A C 1
ATOM 768 O O . THR A 1 102 ? 55.613 4.949 -59.266 1.00 57.72 102 THR A O 1
ATOM 771 N N . SER A 1 103 ? 55.968 6.634 -60.707 1.00 56.72 103 SER A N 1
ATOM 772 C CA . SER A 1 103 ? 55.096 7.623 -60.061 1.00 56.72 103 SER A CA 1
ATOM 773 C C . SER A 1 103 ? 53.599 7.289 -60.197 1.00 56.72 103 SER A C 1
ATOM 775 O O . SER A 1 103 ? 52.845 7.399 -59.232 1.00 56.72 103 SER A O 1
ATOM 777 N N . CYS A 1 104 ? 53.156 6.796 -61.360 1.00 59.91 104 CYS A N 1
ATOM 778 C CA . CYS A 1 104 ? 51.762 6.387 -61.561 1.00 59.91 104 CYS A CA 1
ATOM 779 C C . CYS A 1 104 ? 51.409 5.138 -60.739 1.00 59.91 104 CYS A C 1
ATOM 781 O O . CYS A 1 104 ? 50.322 5.073 -60.168 1.00 59.91 104 CYS A O 1
ATOM 783 N N . ASP A 1 105 ? 52.331 4.181 -60.623 1.00 70.00 105 ASP A N 1
ATOM 784 C CA . ASP A 1 105 ? 52.112 2.954 -59.847 1.00 70.00 105 ASP A CA 1
ATOM 785 C C . ASP A 1 105 ? 52.009 3.220 -58.334 1.00 70.00 105 ASP A C 1
ATOM 787 O O . ASP A 1 105 ? 51.242 2.551 -57.636 1.00 70.00 105 ASP A O 1
ATOM 791 N N . LEU A 1 106 ? 52.747 4.212 -57.816 1.00 69.50 106 LEU A N 1
ATOM 792 C CA . LEU A 1 106 ? 52.649 4.651 -56.418 1.00 69.50 106 LEU A CA 1
ATOM 793 C C . LEU A 1 106 ? 51.298 5.314 -56.128 1.00 69.50 106 LEU A C 1
ATOM 795 O O . LEU A 1 106 ? 50.625 4.921 -55.176 1.00 69.50 106 LEU A O 1
ATOM 799 N N . LEU A 1 107 ? 50.851 6.230 -56.991 1.00 67.69 107 LEU A N 1
ATOM 800 C CA . LEU A 1 107 ? 49.546 6.887 -56.852 1.00 67.69 107 LEU A CA 1
ATOM 801 C C . LEU A 1 107 ? 48.377 5.893 -56.926 1.00 67.69 107 LEU A C 1
ATOM 803 O O . LEU A 1 107 ? 47.391 6.036 -56.204 1.00 67.69 107 LEU A O 1
ATOM 807 N N . ILE A 1 108 ? 48.481 4.857 -57.766 1.00 77.88 108 ILE A N 1
ATOM 808 C CA . ILE A 1 108 ? 47.471 3.790 -57.848 1.00 77.88 108 ILE A CA 1
ATOM 809 C C . ILE A 1 108 ? 47.408 2.993 -56.539 1.00 77.88 108 ILE A C 1
ATOM 811 O O . ILE A 1 108 ? 46.311 2.711 -56.055 1.00 77.88 108 ILE A O 1
ATOM 815 N N . LYS A 1 109 ? 48.557 2.661 -55.937 1.00 71.38 109 LYS A N 1
ATOM 816 C CA . LYS A 1 109 ? 48.608 1.949 -54.650 1.00 71.38 109 LYS A CA 1
ATOM 817 C C . LYS A 1 109 ? 48.059 2.784 -53.499 1.00 71.38 109 LYS A C 1
ATOM 819 O O . LYS A 1 109 ? 47.285 2.266 -52.700 1.00 71.38 109 LYS A O 1
ATOM 824 N N . GLU A 1 110 ? 48.422 4.061 -53.419 1.00 68.81 110 GLU A N 1
ATOM 825 C CA . GLU A 1 110 ? 47.888 4.966 -52.396 1.00 68.81 110 GLU A CA 1
ATOM 826 C C . GLU A 1 110 ? 46.373 5.116 -52.533 1.00 68.81 110 GLU A C 1
ATOM 828 O O . GLU A 1 110 ? 45.647 4.979 -51.549 1.00 68.81 110 GLU A O 1
ATOM 833 N N . LYS A 1 111 ? 45.874 5.296 -53.761 1.00 73.50 111 LYS A N 1
ATOM 834 C CA . LYS A 1 111 ? 44.436 5.337 -54.041 1.00 73.50 111 LYS A CA 1
ATOM 835 C C . LYS A 1 111 ? 43.725 4.065 -53.568 1.00 73.50 111 LYS A C 1
ATOM 837 O O . LYS A 1 111 ? 42.696 4.170 -52.908 1.00 73.50 111 LYS A O 1
ATOM 842 N N . GLN A 1 112 ? 44.273 2.884 -53.856 1.00 75.31 112 GLN A N 1
ATOM 843 C CA . GLN A 1 112 ? 43.698 1.611 -53.402 1.00 75.31 112 GLN A CA 1
ATOM 844 C C . GLN A 1 112 ? 43.669 1.506 -51.872 1.00 75.31 112 GLN A C 1
ATOM 846 O O . GLN A 1 112 ? 42.645 1.133 -51.305 1.00 75.31 112 GLN A O 1
ATOM 851 N N . GLN A 1 113 ? 44.743 1.909 -51.188 1.00 74.81 113 GLN A N 1
ATOM 852 C CA . GLN A 1 113 ? 44.778 1.928 -49.723 1.00 74.81 113 GLN A CA 1
ATOM 853 C C . GLN A 1 113 ? 43.763 2.908 -49.124 1.00 74.81 113 GLN A C 1
ATOM 855 O O . GLN A 1 113 ? 43.165 2.618 -48.087 1.00 74.81 113 GLN A O 1
ATOM 860 N N . PHE A 1 114 ? 43.553 4.068 -49.751 1.00 73.12 114 PHE A N 1
ATOM 861 C CA . PHE A 1 114 ? 42.517 5.005 -49.322 1.00 73.12 114 PHE A CA 1
ATOM 862 C C . PHE A 1 114 ? 41.114 4.445 -49.551 1.00 73.12 114 PHE A C 1
ATOM 864 O O . PHE A 1 114 ? 40.285 4.548 -48.654 1.00 73.12 114 PHE A O 1
ATOM 871 N N . GLU A 1 115 ? 40.850 3.803 -50.689 1.00 76.56 115 GLU A N 1
ATOM 872 C CA . GLU A 1 115 ? 39.564 3.149 -50.959 1.00 76.56 115 GLU A CA 1
ATOM 873 C C . GLU A 1 115 ? 39.269 2.019 -49.959 1.00 76.56 115 GLU A C 1
ATOM 875 O O . GLU A 1 115 ? 38.137 1.889 -49.496 1.00 76.56 115 GLU A O 1
ATOM 880 N N . GLU A 1 116 ? 40.273 1.229 -49.574 1.00 80.81 116 GLU A N 1
ATOM 881 C CA . GLU A 1 116 ? 40.132 0.196 -48.540 1.00 80.81 116 GLU A CA 1
ATOM 882 C C . GLU A 1 116 ? 39.867 0.794 -47.153 1.00 80.81 116 GLU A C 1
ATOM 884 O O . GLU A 1 116 ? 38.984 0.321 -46.436 1.00 80.81 116 GLU A O 1
ATOM 889 N N . LYS A 1 117 ? 40.578 1.868 -46.782 1.00 78.19 117 LYS A N 1
ATOM 890 C CA . LYS A 1 117 ? 40.336 2.587 -45.522 1.00 78.19 117 LYS A CA 1
ATOM 891 C C . LYS A 1 117 ? 38.946 3.213 -45.478 1.00 78.19 117 LYS A C 1
ATOM 893 O O . LYS A 1 117 ? 38.298 3.137 -44.440 1.00 78.19 117 LYS A O 1
ATOM 898 N N . ILE A 1 118 ? 38.486 3.804 -46.580 1.00 82.38 118 ILE A N 1
ATOM 899 C CA . ILE A 1 118 ? 37.140 4.379 -46.684 1.00 82.38 118 ILE A CA 1
ATOM 900 C C . ILE A 1 118 ? 36.095 3.284 -46.481 1.00 82.38 118 ILE A C 1
ATOM 902 O O . ILE A 1 118 ? 35.254 3.429 -45.603 1.00 82.38 118 ILE A O 1
ATOM 906 N N . LYS A 1 119 ? 36.211 2.149 -47.180 1.00 84.25 119 LYS A N 1
ATOM 907 C CA . LYS A 1 119 ? 35.285 1.016 -47.011 1.00 84.25 119 LYS A CA 1
ATOM 908 C C . LYS A 1 119 ? 35.258 0.475 -45.583 1.00 84.25 119 LYS A C 1
ATOM 910 O O . LYS A 1 119 ? 34.196 0.125 -45.077 1.00 84.25 119 LYS A O 1
ATOM 915 N N . LEU A 1 120 ? 36.418 0.396 -44.928 1.00 86.12 120 LEU A N 1
ATOM 916 C CA . LEU A 1 120 ? 36.496 -0.035 -43.532 1.00 86.12 120 LEU A CA 1
ATOM 917 C C . LEU A 1 120 ? 35.778 0.952 -42.602 1.00 86.12 120 LEU A C 1
ATOM 919 O O . LEU A 1 120 ? 35.032 0.525 -41.725 1.00 86.12 120 LEU A O 1
ATOM 923 N N . LEU A 1 121 ? 35.985 2.255 -42.801 1.00 83.88 121 LEU A N 1
ATOM 924 C CA . LEU A 1 121 ? 35.333 3.300 -42.011 1.00 83.88 121 LEU A CA 1
ATOM 925 C C . LEU A 1 121 ? 33.820 3.347 -42.252 1.00 83.88 121 LEU A C 1
ATOM 927 O O . LEU A 1 121 ? 33.071 3.483 -41.291 1.00 83.88 121 LEU A O 1
ATOM 931 N N . GLU A 1 122 ? 33.368 3.189 -43.497 1.00 84.19 122 GLU A N 1
ATOM 932 C CA . GLU A 1 122 ? 31.945 3.078 -43.846 1.00 84.19 122 GLU A CA 1
ATOM 933 C C . GLU A 1 122 ? 31.310 1.878 -43.138 1.00 84.19 122 GLU A C 1
ATOM 935 O O . GLU A 1 122 ? 30.305 2.030 -42.450 1.00 84.19 122 GLU A O 1
ATOM 940 N N . SER A 1 123 ? 31.957 0.708 -43.189 1.00 85.94 123 SER A N 1
ATOM 941 C CA . SER A 1 123 ? 31.469 -0.487 -42.494 1.00 85.94 123 SER A CA 1
ATOM 942 C C . SER A 1 123 ? 31.398 -0.302 -40.976 1.00 85.94 123 SER A C 1
ATOM 944 O O . SER A 1 123 ? 30.457 -0.781 -40.348 1.00 85.94 123 SER A O 1
ATOM 946 N N . GLN A 1 124 ? 32.382 0.370 -40.370 1.00 84.88 124 GLN A N 1
ATOM 947 C CA . GLN A 1 124 ? 32.372 0.663 -38.934 1.00 84.88 124 GLN A CA 1
ATOM 948 C C . GLN A 1 124 ? 31.280 1.672 -38.565 1.00 84.88 124 GLN A C 1
ATOM 950 O O .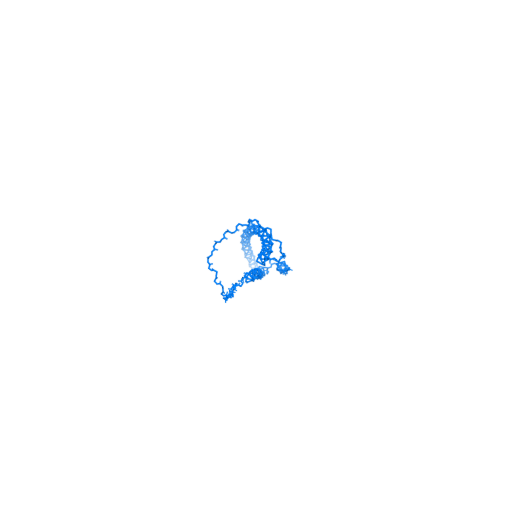 GLN A 1 124 ? 30.659 1.548 -37.509 1.00 84.88 124 GLN A O 1
ATOM 955 N N . LEU A 1 125 ? 31.040 2.669 -39.418 1.00 87.88 125 LEU A N 1
ATOM 956 C CA . LEU A 1 125 ? 29.993 3.664 -39.214 1.00 87.88 125 LEU A CA 1
ATOM 957 C C . LEU A 1 125 ? 28.600 3.036 -39.306 1.00 87.88 125 LEU A C 1
ATOM 959 O O . LEU A 1 125 ? 27.750 3.339 -38.468 1.00 87.88 125 LEU A O 1
ATOM 963 N N . ASP A 1 126 ? 28.379 2.138 -40.264 1.00 89.81 126 ASP A N 1
ATOM 964 C CA . ASP A 1 126 ? 27.116 1.412 -40.412 1.00 89.81 126 ASP A CA 1
ATOM 965 C C . ASP A 1 126 ? 26.838 0.533 -39.188 1.00 89.81 126 ASP A C 1
ATOM 967 O O . ASP A 1 126 ? 25.747 0.587 -38.618 1.00 89.81 126 ASP A O 1
ATOM 971 N N . GLU A 1 127 ? 27.844 -0.208 -38.711 1.00 89.56 127 GLU A N 1
ATOM 972 C CA . GLU A 1 127 ? 27.720 -1.028 -37.502 1.00 89.56 127 GLU A CA 1
ATOM 973 C C . GLU A 1 127 ? 27.395 -0.165 -36.271 1.00 89.56 127 GLU A C 1
ATOM 975 O O . GLU A 1 127 ? 26.518 -0.501 -35.472 1.00 89.56 127 GLU A O 1
ATOM 980 N N . LYS A 1 128 ? 28.064 0.985 -36.120 1.00 87.81 128 LYS A N 1
ATOM 981 C CA . LYS A 1 128 ? 27.797 1.912 -35.012 1.00 87.81 128 LYS A CA 1
ATOM 982 C C . LYS A 1 128 ? 26.418 2.550 -35.104 1.00 87.81 128 LYS A C 1
ATOM 984 O O . LYS A 1 128 ? 25.778 2.726 -34.069 1.00 87.81 128 LYS A O 1
ATOM 989 N N . THR A 1 129 ? 25.956 2.863 -36.309 1.00 90.62 129 THR A N 1
ATOM 990 C CA . THR A 1 129 ? 24.611 3.398 -36.546 1.00 90.62 129 THR A CA 1
ATOM 991 C C . THR A 1 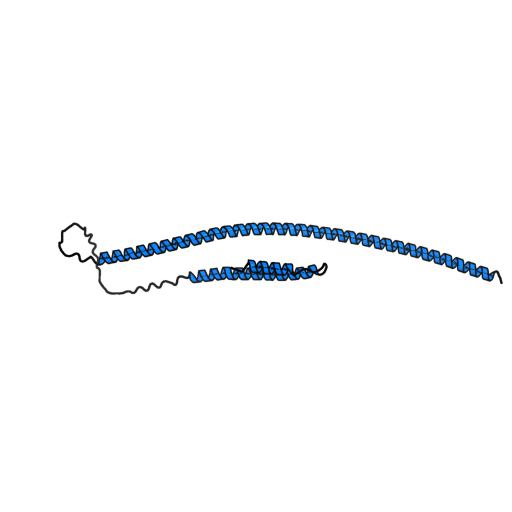129 ? 23.549 2.387 -36.129 1.00 90.62 129 THR A C 1
ATOM 993 O O . THR A 1 129 ? 22.668 2.734 -35.348 1.00 90.62 129 THR A O 1
ATOM 996 N N . GLN A 1 130 ? 23.689 1.124 -36.540 1.00 91.69 130 GLN A N 1
ATOM 997 C CA . GLN A 1 130 ? 22.765 0.053 -36.150 1.00 91.69 130 GLN A CA 1
ATOM 998 C C . GLN A 1 130 ? 22.754 -0.171 -34.632 1.00 91.69 130 GLN A C 1
ATOM 1000 O O . GLN A 1 130 ? 21.688 -0.220 -34.023 1.00 91.69 130 GLN A O 1
ATOM 1005 N N . GLN A 1 131 ? 23.929 -0.214 -33.992 1.00 90.50 131 GLN A N 1
ATOM 1006 C CA . GLN A 1 131 ? 24.030 -0.343 -32.532 1.00 90.50 131 GLN A CA 1
ATOM 1007 C C . GLN A 1 131 ? 23.359 0.822 -31.788 1.00 90.50 131 GLN A C 1
ATOM 1009 O O . GLN A 1 131 ? 22.792 0.626 -30.712 1.00 90.50 131 GLN A O 1
ATOM 1014 N N . LEU A 1 132 ? 23.453 2.048 -32.312 1.00 90.25 132 LEU A N 1
ATOM 1015 C CA . LEU A 1 132 ? 22.792 3.211 -31.718 1.00 90.25 132 LEU A CA 1
ATOM 1016 C C . LEU A 1 132 ? 21.275 3.148 -31.894 1.00 90.25 132 LEU A C 1
ATOM 1018 O O . LEU A 1 132 ? 20.554 3.444 -30.946 1.00 90.25 132 LEU A O 1
ATOM 1022 N N . GLU A 1 133 ? 20.795 2.730 -33.060 1.00 91.94 133 GLU A N 1
ATOM 1023 C CA . GLU A 1 133 ? 19.365 2.591 -33.341 1.00 91.94 133 GLU A CA 1
ATOM 1024 C C . GLU A 1 133 ? 18.711 1.529 -32.442 1.00 91.94 133 GLU A C 1
ATOM 1026 O O . GLU A 1 133 ? 17.670 1.780 -31.836 1.00 91.94 133 GLU A O 1
ATOM 1031 N N . GLU A 1 134 ? 19.372 0.386 -32.230 1.00 91.44 134 GLU A N 1
ATOM 1032 C CA . GLU A 1 134 ? 18.926 -0.636 -31.271 1.00 91.44 134 GLU A CA 1
ATOM 1033 C C . GLU A 1 134 ? 18.866 -0.108 -29.829 1.00 91.44 134 GLU A C 1
ATOM 1035 O O . GLU A 1 134 ? 17.920 -0.401 -29.089 1.00 91.44 134 GLU A O 1
ATOM 1040 N N . LYS A 1 135 ? 19.855 0.697 -29.419 1.00 90.38 135 LYS A N 1
ATOM 1041 C CA . LYS A 1 135 ? 19.874 1.321 -28.089 1.00 90.38 135 LYS A CA 1
ATOM 1042 C C . LYS A 1 135 ? 18.757 2.345 -27.918 1.00 90.38 135 LYS A C 1
ATOM 1044 O O . LYS A 1 135 ? 18.151 2.370 -26.853 1.00 90.38 135 LYS A O 1
ATOM 1049 N N . ILE A 1 136 ? 18.480 3.160 -28.936 1.00 91.31 136 ILE A N 1
ATOM 1050 C CA . ILE A 1 136 ? 17.384 4.139 -28.911 1.00 91.31 136 ILE A CA 1
ATOM 1051 C C . ILE A 1 136 ? 16.047 3.416 -28.753 1.00 91.31 136 ILE A C 1
ATOM 1053 O O . ILE A 1 136 ? 15.313 3.710 -27.817 1.00 91.31 136 ILE A O 1
ATOM 1057 N N . ASN A 1 137 ? 15.794 2.387 -29.565 1.00 89.81 137 ASN A N 1
ATOM 1058 C CA . ASN A 1 137 ? 14.570 1.589 -29.454 1.00 89.81 137 ASN A CA 1
ATOM 1059 C C . ASN A 1 137 ? 14.431 0.932 -28.070 1.00 89.81 137 ASN A C 1
ATOM 1061 O O . ASN A 1 137 ? 13.333 0.826 -27.530 1.00 89.81 137 ASN A O 1
ATOM 1065 N N . SER A 1 138 ? 15.546 0.498 -27.475 1.00 91.69 138 SER A N 1
ATOM 1066 C CA . SER A 1 138 ? 15.544 -0.064 -26.119 1.00 91.69 138 SER A CA 1
ATOM 1067 C C . SER A 1 138 ? 15.221 0.986 -25.049 1.00 91.69 138 SER A C 1
ATOM 1069 O O . SER A 1 138 ? 14.563 0.662 -24.064 1.00 91.69 138 SER A O 1
ATOM 1071 N N . LEU A 1 139 ? 15.674 2.232 -25.223 1.00 91.62 139 LEU A N 1
ATOM 1072 C CA . LEU A 1 139 ? 15.362 3.333 -24.309 1.00 91.62 139 LEU A CA 1
ATOM 1073 C C . LEU A 1 139 ? 13.882 3.716 -24.366 1.00 91.62 139 LEU A C 1
ATOM 1075 O O . LEU A 1 139 ? 13.292 3.919 -23.309 1.00 91.62 139 LEU A O 1
ATOM 1079 N N . ASP A 1 140 ? 13.278 3.737 -25.555 1.00 91.31 140 ASP A N 1
ATOM 1080 C CA . ASP A 1 140 ? 11.847 4.032 -25.710 1.00 91.31 140 ASP A CA 1
ATOM 1081 C C . ASP A 1 140 ? 10.982 3.021 -24.937 1.00 91.31 140 ASP A C 1
ATOM 1083 O O . ASP A 1 140 ? 10.059 3.405 -24.219 1.00 91.31 140 ASP A O 1
ATOM 1087 N N . ILE A 1 141 ? 11.337 1.731 -24.992 1.00 92.62 141 ILE A N 1
ATOM 1088 C CA . ILE A 1 141 ? 10.658 0.678 -24.219 1.00 92.62 141 ILE A CA 1
ATOM 1089 C C . ILE A 1 141 ? 10.805 0.920 -22.710 1.00 92.62 141 ILE A C 1
ATOM 1091 O O . ILE A 1 141 ? 9.835 0.793 -21.965 1.00 92.62 141 ILE A O 1
ATOM 1095 N N . ILE A 1 142 ? 12.004 1.286 -22.246 1.00 93.06 142 ILE A N 1
ATOM 1096 C CA . ILE A 1 142 ? 12.254 1.561 -20.822 1.00 93.06 142 ILE A CA 1
ATOM 1097 C C . ILE A 1 142 ? 11.437 2.768 -20.345 1.00 93.06 142 ILE A C 1
ATOM 1099 O O . ILE A 1 142 ? 10.903 2.743 -19.234 1.00 93.06 142 ILE A O 1
ATOM 1103 N N . ASP A 1 143 ? 11.319 3.815 -21.160 1.00 92.94 143 ASP A N 1
ATOM 1104 C CA . ASP A 1 143 ? 10.519 4.992 -20.821 1.00 92.94 143 ASP A CA 1
ATOM 1105 C C . ASP A 1 143 ? 9.019 4.662 -20.754 1.00 92.94 143 ASP A C 1
ATOM 1107 O O . ASP A 1 143 ? 8.335 5.129 -19.838 1.00 92.94 143 ASP A O 1
ATOM 1111 N N . GLU A 1 144 ? 8.508 3.809 -21.646 1.00 93.69 144 GLU A N 1
ATOM 1112 C CA . GLU A 1 144 ? 7.133 3.300 -21.565 1.00 93.69 144 GLU A CA 1
ATOM 1113 C C . GLU A 1 144 ? 6.903 2.462 -20.296 1.00 93.69 144 GLU A C 1
ATOM 1115 O O . GLU A 1 144 ? 5.932 2.690 -19.568 1.00 93.69 144 GLU A O 1
ATOM 1120 N N . GLU A 1 145 ? 7.805 1.528 -19.980 1.00 94.56 145 GLU A N 1
ATOM 1121 C CA . GLU A 1 145 ? 7.728 0.714 -18.758 1.00 94.56 145 GLU A CA 1
ATOM 1122 C C . GLU A 1 145 ? 7.769 1.585 -17.497 1.00 94.56 145 GLU A C 1
ATOM 1124 O O . GLU A 1 145 ? 7.011 1.363 -16.547 1.00 94.56 145 GLU A O 1
ATOM 1129 N N . LYS A 1 146 ? 8.615 2.618 -17.493 1.00 94.12 146 LYS A N 1
ATOM 1130 C CA . LYS A 1 146 ? 8.704 3.584 -16.399 1.00 94.12 146 LYS A CA 1
ATOM 1131 C C . LYS A 1 146 ? 7.388 4.334 -16.207 1.00 94.12 146 LYS A C 1
ATOM 1133 O O . LYS A 1 146 ? 6.925 4.436 -15.072 1.00 94.12 146 LYS A O 1
ATOM 1138 N N . GLN A 1 147 ? 6.766 4.824 -17.280 1.00 95.38 147 GLN A N 1
ATOM 1139 C CA . GLN A 1 147 ? 5.475 5.516 -17.193 1.00 95.38 147 GLN A CA 1
ATOM 1140 C C . GLN A 1 147 ? 4.382 4.599 -16.629 1.00 95.38 147 GLN A C 1
ATOM 1142 O O . GLN A 1 147 ? 3.653 4.996 -15.719 1.00 95.38 147 GLN A O 1
ATOM 1147 N N . GLN A 1 148 ? 4.318 3.347 -17.090 1.00 95.56 148 GLN A N 1
ATOM 1148 C CA . GLN A 1 148 ? 3.362 2.363 -16.574 1.00 95.56 148 GLN A CA 1
ATOM 1149 C C . GLN A 1 148 ? 3.577 2.068 -15.083 1.00 95.56 148 GLN A C 1
ATOM 1151 O O . GLN A 1 148 ? 2.613 1.944 -14.321 1.00 95.56 148 GLN A O 1
ATOM 1156 N N . LEU A 1 149 ? 4.833 1.966 -14.640 1.00 95.12 149 LEU A N 1
ATOM 1157 C CA . LEU A 1 149 ? 5.160 1.774 -13.227 1.00 95.12 149 LEU A CA 1
ATOM 1158 C C . LEU A 1 149 ? 4.773 2.988 -12.379 1.00 95.12 149 LEU A C 1
ATOM 1160 O O . LEU A 1 149 ? 4.192 2.807 -11.310 1.00 95.12 149 LEU A O 1
ATOM 1164 N N . GLU A 1 150 ? 5.035 4.209 -12.846 1.00 96.88 150 GLU A N 1
ATOM 1165 C CA . GLU A 1 150 ? 4.633 5.437 -12.150 1.00 96.88 150 GLU A CA 1
ATOM 1166 C C . GLU A 1 150 ? 3.108 5.539 -11.993 1.00 96.88 150 GLU A C 1
ATOM 1168 O O . GLU A 1 150 ? 2.618 5.909 -10.923 1.00 96.88 150 GLU A O 1
ATOM 1173 N N . GLU A 1 151 ? 2.338 5.175 -13.020 1.00 96.50 151 GLU A N 1
ATOM 1174 C CA . GLU A 1 151 ? 0.873 5.125 -12.939 1.00 96.50 151 GLU A CA 1
ATOM 1175 C C . GLU A 1 151 ? 0.388 4.065 -11.948 1.00 96.50 151 GLU A C 1
ATOM 1177 O O . GLU A 1 151 ? -0.499 4.332 -11.131 1.00 96.50 151 GLU A O 1
ATOM 1182 N N . LYS A 1 152 ? 1.001 2.878 -11.964 1.00 96.25 152 LYS A N 1
ATOM 1183 C CA . LYS A 1 152 ? 0.670 1.800 -11.029 1.00 96.25 152 LYS A CA 1
ATOM 1184 C C . LYS A 1 152 ? 0.970 2.189 -9.582 1.00 96.25 152 LYS A C 1
ATOM 1186 O O . LYS A 1 152 ? 0.171 1.878 -8.702 1.00 96.25 152 LYS A O 1
ATOM 1191 N N . ILE A 1 153 ? 2.083 2.880 -9.337 1.00 96.62 153 ILE A N 1
ATOM 1192 C CA . ILE A 1 153 ? 2.435 3.398 -8.009 1.00 96.62 153 ILE A CA 1
ATOM 1193 C C . ILE A 1 153 ? 1.374 4.394 -7.538 1.00 96.62 153 ILE A C 1
ATOM 1195 O O . ILE A 1 153 ? 0.820 4.201 -6.461 1.00 96.62 153 ILE A O 1
ATOM 1199 N N . LYS A 1 154 ? 1.003 5.383 -8.361 1.00 96.56 154 LYS A N 1
ATOM 1200 C CA . LYS A 1 154 ? -0.040 6.366 -8.007 1.00 96.56 154 LYS A CA 1
ATOM 1201 C C . LYS A 1 154 ? -1.380 5.710 -7.675 1.00 96.56 154 LYS A C 1
ATOM 1203 O O . LYS A 1 154 ? -2.071 6.136 -6.746 1.00 96.56 154 LYS A O 1
ATOM 1208 N N . LEU A 1 155 ? -1.757 4.674 -8.426 1.00 97.31 155 LEU A N 1
ATOM 1209 C CA . LEU A 1 155 ? -2.977 3.916 -8.162 1.00 97.31 155 LEU A CA 1
ATOM 1210 C C . LEU A 1 155 ? -2.911 3.209 -6.801 1.00 97.31 155 LEU A C 1
ATOM 1212 O O . LEU A 1 155 ? -3.848 3.324 -6.014 1.00 97.31 155 LEU A O 1
ATOM 1216 N N . LEU A 1 156 ? -1.804 2.519 -6.514 1.00 96.25 156 LEU A N 1
ATOM 1217 C CA . LEU A 1 156 ? -1.599 1.821 -5.242 1.00 96.25 156 LEU A CA 1
ATOM 1218 C C . LEU A 1 156 ? -1.551 2.788 -4.054 1.00 96.25 156 LEU A C 1
ATOM 1220 O O . LEU A 1 156 ? -2.146 2.507 -3.018 1.00 96.25 156 LEU A O 1
ATOM 1224 N N . GLU A 1 157 ? -0.897 3.939 -4.202 1.00 96.94 157 GLU A N 1
ATOM 1225 C CA . GLU A 1 157 ? -0.863 4.987 -3.176 1.00 96.94 157 GLU A CA 1
ATOM 1226 C C . GLU A 1 157 ? -2.267 5.511 -2.861 1.00 96.94 157 GLU A C 1
ATOM 1228 O O . GLU A 1 157 ? -2.616 5.679 -1.691 1.00 96.94 157 GLU A O 1
ATOM 1233 N N . THR A 1 158 ? -3.089 5.721 -3.894 1.00 96.69 158 THR A N 1
ATOM 1234 C CA . THR A 1 158 ? -4.479 6.170 -3.733 1.00 96.69 158 THR A CA 1
ATOM 1235 C C . THR A 1 158 ? -5.309 5.120 -2.997 1.00 96.69 158 THR A C 1
ATOM 1237 O O . THR A 1 158 ? -5.960 5.444 -2.007 1.00 96.69 158 THR A O 1
ATOM 1240 N N . GLN A 1 159 ? -5.231 3.856 -3.424 1.00 96.62 159 GLN A N 1
ATOM 1241 C CA . GLN A 1 159 ? -5.943 2.745 -2.782 1.00 96.62 159 GLN A CA 1
ATOM 1242 C C . GLN A 1 159 ? -5.542 2.588 -1.314 1.00 96.62 159 GLN A C 1
ATOM 1244 O O . GLN A 1 159 ? -6.399 2.520 -0.437 1.00 96.62 159 GLN A O 1
ATOM 1249 N N . HIS A 1 160 ? -4.241 2.613 -1.027 1.00 96.62 160 HIS A N 1
ATOM 1250 C CA . HIS A 1 160 ? -3.737 2.508 0.337 1.00 96.62 160 HIS A CA 1
ATOM 1251 C C . HIS A 1 160 ? -4.191 3.685 1.215 1.00 96.62 160 HIS A C 1
ATOM 1253 O O . HIS A 1 160 ? -4.524 3.500 2.386 1.00 96.62 160 HIS A O 1
ATOM 1259 N N . TYR A 1 161 ? -4.225 4.907 0.673 1.00 97.69 161 TYR A N 1
ATOM 1260 C CA . TYR A 1 161 ? -4.718 6.075 1.402 1.00 97.69 161 TYR A CA 1
ATOM 1261 C C . TYR A 1 161 ? -6.212 5.966 1.744 1.00 97.69 161 TYR A C 1
ATOM 1263 O O . TYR A 1 161 ? -6.614 6.287 2.867 1.00 97.69 161 TYR A O 1
ATOM 1271 N N . GLU A 1 162 ? -7.027 5.495 0.802 1.00 97.00 162 GLU A N 1
ATOM 1272 C CA . GLU A 1 162 ? -8.459 5.267 1.008 1.00 97.00 162 GLU A CA 1
ATOM 1273 C C . GLU A 1 162 ? -8.706 4.179 2.060 1.00 97.00 162 GLU A C 1
ATOM 1275 O O . GLU A 1 162 ? -9.438 4.415 3.023 1.00 97.00 162 GLU A O 1
ATOM 1280 N N . GLU A 1 163 ? -8.036 3.030 1.940 1.00 96.38 163 GLU A N 1
ATOM 1281 C CA . GLU A 1 163 ? -8.139 1.925 2.902 1.00 96.38 163 GLU A CA 1
ATOM 1282 C C . GLU A 1 163 ? -7.712 2.351 4.308 1.00 96.38 163 GLU A C 1
ATOM 1284 O O . GLU A 1 163 ? -8.413 2.078 5.286 1.00 96.38 163 GLU A O 1
ATOM 1289 N N . LYS A 1 164 ? -6.595 3.079 4.420 1.00 97.25 164 LYS A N 1
ATOM 1290 C CA . LYS A 1 164 ? -6.120 3.618 5.696 1.00 97.25 164 LYS A CA 1
ATOM 1291 C C . LYS A 1 164 ? -7.152 4.551 6.324 1.00 97.25 164 LYS A C 1
ATOM 1293 O O . LYS A 1 164 ? -7.448 4.420 7.509 1.00 97.25 164 LYS A O 1
ATOM 1298 N N . THR A 1 165 ? -7.707 5.471 5.539 1.00 96.94 165 THR A N 1
ATOM 1299 C CA . THR A 1 165 ? -8.709 6.432 6.021 1.00 96.94 165 THR A CA 1
ATOM 1300 C C . THR A 1 165 ? -9.963 5.711 6.512 1.00 96.94 165 THR A C 1
ATOM 1302 O O . THR A 1 165 ? -10.452 5.988 7.606 1.00 96.94 165 THR A O 1
ATOM 1305 N N . GLN A 1 166 ? -10.444 4.725 5.752 1.00 97.69 166 GLN A N 1
ATOM 1306 C CA . GLN A 1 166 ? -11.601 3.922 6.134 1.00 97.69 166 GLN A CA 1
ATOM 1307 C C . GLN A 1 166 ? -11.347 3.120 7.418 1.00 97.69 166 GLN A C 1
ATOM 1309 O O . GLN A 1 166 ? -12.229 3.012 8.273 1.00 97.69 166 GLN A O 1
ATOM 1314 N N . LEU A 1 167 ? -10.142 2.571 7.586 1.00 97.56 167 LEU A N 1
ATOM 1315 C CA . LEU A 1 167 ? -9.768 1.851 8.798 1.00 97.56 167 LEU A CA 1
ATOM 1316 C C . LEU A 1 167 ? -9.714 2.784 10.016 1.00 97.56 167 LEU A C 1
ATOM 1318 O O . LEU A 1 167 ? -10.251 2.436 11.066 1.00 97.56 167 LEU A O 1
ATOM 1322 N N . GLU A 1 168 ? -9.132 3.976 9.878 1.00 97.75 168 GLU A N 1
ATOM 1323 C CA . GLU A 1 168 ? -9.096 4.988 10.942 1.00 97.75 168 GLU A CA 1
ATOM 1324 C C . GLU A 1 168 ? -10.505 5.432 11.368 1.00 97.75 168 GLU A C 1
ATOM 1326 O O . GLU A 1 168 ? -10.767 5.617 12.559 1.00 97.75 168 GLU A O 1
ATOM 1331 N N . GLU A 1 169 ? -11.434 5.581 10.423 1.00 97.50 169 GLU A N 1
ATOM 1332 C CA . GLU A 1 169 ? -12.838 5.880 10.726 1.00 97.50 169 GLU A CA 1
ATOM 1333 C C . GLU A 1 169 ? -13.525 4.726 11.461 1.00 97.50 169 GLU A C 1
ATOM 1335 O O . GLU A 1 169 ? -14.193 4.953 12.472 1.00 97.50 169 GLU A O 1
ATOM 1340 N N . ASN A 1 170 ? -13.318 3.487 11.010 1.00 97.62 170 ASN A N 1
ATOM 1341 C CA . ASN A 1 170 ? -13.870 2.305 11.669 1.00 97.62 170 ASN A CA 1
ATOM 1342 C C . ASN A 1 170 ? -13.364 2.167 13.110 1.00 97.62 170 ASN A C 1
ATOM 1344 O O . ASN A 1 170 ? -14.157 1.883 14.007 1.00 97.62 170 ASN A O 1
ATOM 1348 N N . VAL A 1 171 ? -12.071 2.410 13.348 1.00 98.06 171 VAL A N 1
ATOM 1349 C CA . VAL A 1 171 ? -11.488 2.396 14.698 1.00 98.06 171 VAL A CA 1
ATOM 1350 C C . VAL A 1 171 ? -12.159 3.443 15.583 1.00 98.06 171 VAL A C 1
ATOM 1352 O O . VAL A 1 171 ? -12.629 3.093 16.660 1.00 98.06 171 VAL A O 1
ATOM 1355 N N . LYS A 1 172 ? -12.320 4.687 15.111 1.00 97.50 172 LYS A N 1
ATOM 1356 C CA . LYS A 1 172 ? -13.007 5.743 15.880 1.00 97.50 172 LYS A CA 1
ATOM 1357 C C . LYS A 1 172 ? -14.445 5.373 16.243 1.00 97.50 172 LYS A C 1
ATOM 1359 O O . LYS A 1 172 ? -14.902 5.664 17.347 1.00 97.50 172 LYS A O 1
ATOM 1364 N N . VAL A 1 173 ? -15.176 4.747 15.318 1.00 98.00 173 VAL A N 1
ATOM 1365 C CA . VAL A 1 173 ? -16.549 4.286 15.576 1.00 98.00 173 VAL A CA 1
ATOM 1366 C C . VAL A 1 173 ? -16.560 3.192 16.642 1.00 98.00 173 VAL A C 1
ATOM 1368 O O . VAL A 1 173 ? -17.374 3.257 17.562 1.00 98.00 173 VAL A O 1
ATOM 1371 N N . LEU A 1 174 ? -15.657 2.215 16.549 1.00 98.06 174 LEU A N 1
ATOM 1372 C CA . LEU A 1 174 ? -15.549 1.129 17.525 1.00 98.06 174 LEU A CA 1
ATOM 1373 C C . LEU A 1 174 ? -15.133 1.636 18.909 1.00 98.06 174 LEU A C 1
ATOM 1375 O O . LEU A 1 174 ? -15.721 1.217 19.903 1.00 98.06 174 LEU A O 1
ATOM 1379 N N . GLU A 1 175 ? -14.183 2.567 18.986 1.00 97.94 175 GLU A N 1
ATOM 1380 C CA . GLU A 1 175 ? -13.787 3.221 20.239 1.00 97.94 175 GLU A CA 1
ATOM 1381 C C . GLU A 1 175 ? -14.978 3.934 20.887 1.00 97.94 175 GLU A C 1
ATOM 1383 O O . GLU A 1 175 ? -15.257 3.733 22.069 1.00 97.94 175 GLU A O 1
ATOM 1388 N N . SER A 1 176 ? -15.752 4.690 20.102 1.00 97.69 176 SER A N 1
ATOM 1389 C CA . SER A 1 176 ? -16.954 5.360 20.605 1.00 97.69 176 SER A CA 1
ATOM 1390 C C . SER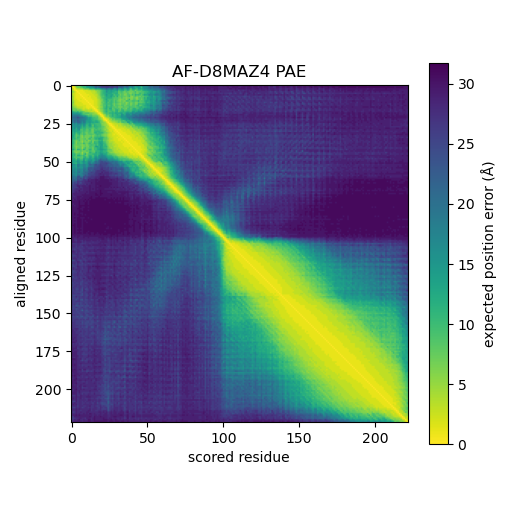 A 1 176 ? -18.022 4.377 21.088 1.00 97.69 176 SER A C 1
ATOM 1392 O O . SER A 1 176 ? -18.705 4.664 22.071 1.00 97.69 176 SER A O 1
ATOM 1394 N N . GLN A 1 177 ? -18.205 3.244 20.405 1.00 97.88 177 GLN A N 1
ATOM 1395 C CA . GLN A 1 177 ? -19.148 2.205 20.827 1.00 97.88 177 GLN A CA 1
ATOM 1396 C C . GLN A 1 177 ? -18.697 1.541 22.129 1.00 97.88 177 GLN A C 1
ATOM 1398 O O . GLN A 1 177 ? -19.514 1.331 23.023 1.00 97.88 177 GLN A O 1
ATOM 1403 N N . LEU A 1 178 ? -17.400 1.258 22.257 1.00 97.81 178 LEU A N 1
ATOM 1404 C CA . LEU A 1 178 ? -16.821 0.660 23.453 1.00 97.81 178 LEU A CA 1
ATOM 1405 C C . LEU A 1 178 ? -16.965 1.579 24.674 1.00 97.81 178 LEU A C 1
ATOM 1407 O O . LEU A 1 178 ? -17.325 1.111 25.756 1.00 97.81 178 LEU A O 1
ATOM 1411 N N . ASP A 1 179 ? -16.725 2.880 24.506 1.00 98.06 179 ASP A N 1
ATOM 1412 C CA . ASP A 1 179 ? -16.897 3.866 25.575 1.00 98.06 179 ASP A CA 1
ATOM 1413 C C . ASP A 1 179 ? -18.359 3.976 26.030 1.00 98.06 179 ASP A C 1
ATOM 1415 O O . ASP A 1 179 ? -18.636 4.021 27.233 1.00 98.06 179 ASP A O 1
ATOM 1419 N N . GLU A 1 180 ? -19.306 3.951 25.091 1.00 97.88 180 GLU A N 1
ATOM 1420 C CA . GLU A 1 180 ? -20.738 3.952 25.402 1.00 97.88 180 GLU A CA 1
ATOM 1421 C C . GLU A 1 180 ? -21.153 2.671 26.145 1.00 97.88 180 GLU A C 1
ATOM 1423 O O . GLU A 1 180 ? -21.811 2.736 27.188 1.00 97.88 180 GLU A O 1
ATOM 1428 N N . GLU A 1 181 ? -20.728 1.495 25.675 1.00 97.81 181 GLU A N 1
ATOM 1429 C CA . GLU A 1 181 ? -21.004 0.224 26.355 1.00 97.81 181 GLU A CA 1
ATOM 1430 C C . GLU A 1 181 ? -20.424 0.194 27.772 1.00 97.81 181 GLU A C 1
ATOM 1432 O O . GLU A 1 181 ? -21.088 -0.253 28.717 1.00 97.81 181 GLU A O 1
ATOM 1437 N N . LYS A 1 182 ? -19.206 0.715 27.946 1.00 98.12 182 LYS A N 1
ATOM 1438 C CA . LYS A 1 182 ? -18.567 0.851 29.254 1.00 98.12 182 LYS A CA 1
ATOM 1439 C C . LYS A 1 182 ? -19.380 1.759 30.173 1.00 98.12 182 LYS A C 1
ATOM 1441 O O . LYS A 1 182 ? -19.659 1.366 31.307 1.00 98.12 182 LYS A O 1
ATOM 1446 N N . HIS A 1 183 ? -19.816 2.924 29.693 1.00 97.38 183 HIS A N 1
ATOM 1447 C CA . HIS A 1 183 ? -20.639 3.841 30.480 1.00 97.38 183 HIS A CA 1
ATOM 1448 C C . HIS A 1 183 ? -21.963 3.188 30.911 1.00 97.38 183 HIS A C 1
ATOM 1450 O O . HIS A 1 183 ? -22.346 3.245 32.084 1.00 97.38 183 HIS A O 1
ATOM 1456 N N . GLN A 1 184 ? -22.636 2.483 29.998 1.00 97.69 184 GLN A N 1
ATOM 1457 C CA . GLN A 1 184 ? -23.870 1.754 30.304 1.00 97.69 184 GLN A CA 1
ATOM 1458 C C . GLN A 1 184 ? -23.658 0.633 31.329 1.00 97.69 184 GLN A C 1
ATOM 1460 O O . GLN A 1 184 ? -24.516 0.398 32.189 1.00 97.69 184 GLN A O 1
ATOM 1465 N N . LEU A 1 185 ? -22.534 -0.085 31.260 1.00 97.69 185 LEU A N 1
ATOM 1466 C CA . LEU A 1 185 ? -22.174 -1.102 32.250 1.00 97.69 185 LEU A CA 1
ATOM 1467 C C . LEU A 1 185 ? -21.918 -0.481 33.625 1.00 97.69 185 LEU A C 1
ATOM 1469 O O . LEU A 1 185 ? -22.439 -0.987 34.621 1.00 97.69 185 LEU A O 1
ATOM 1473 N N . GLU A 1 186 ? -21.190 0.632 33.695 1.00 98.06 186 GLU A N 1
ATOM 1474 C CA . GLU A 1 186 ? -20.945 1.364 34.942 1.00 98.06 186 GLU A CA 1
ATOM 1475 C C . GLU A 1 186 ? -22.251 1.864 35.580 1.00 98.06 186 GLU A C 1
ATOM 1477 O O . GLU A 1 186 ? -22.448 1.744 36.793 1.00 98.06 186 GLU A O 1
ATOM 1482 N N . GLU A 1 187 ? -23.196 2.372 34.787 1.00 97.88 187 GLU A N 1
ATOM 1483 C CA . GLU A 1 187 ? -24.530 2.740 35.275 1.00 97.88 187 GLU A CA 1
ATOM 1484 C C . GLU A 1 187 ? -25.324 1.543 35.804 1.00 97.88 187 GLU A C 1
ATOM 1486 O O . GLU A 1 187 ? -25.913 1.624 36.888 1.00 97.88 187 GLU A O 1
ATOM 1491 N N . LYS A 1 188 ? -25.308 0.411 35.091 1.00 97.44 188 LYS A N 1
ATOM 1492 C CA . LYS A 1 188 ? -25.956 -0.827 35.551 1.00 97.44 188 LYS A CA 1
ATOM 1493 C C . LYS A 1 188 ? -25.357 -1.319 36.865 1.00 97.44 188 LYS A C 1
ATOM 1495 O O . LYS A 1 188 ? -26.118 -1.705 37.752 1.00 97.44 188 LYS A O 1
ATOM 1500 N N . ILE A 1 189 ? -24.032 -1.272 37.016 1.00 97.94 189 ILE A N 1
ATOM 1501 C CA . ILE A 1 189 ? -23.342 -1.635 38.261 1.00 97.94 189 ILE A CA 1
ATOM 1502 C C . ILE A 1 189 ? -23.808 -0.726 39.400 1.00 97.94 189 ILE A C 1
ATOM 1504 O O . ILE A 1 189 ? -24.278 -1.235 40.418 1.00 97.94 189 ILE A O 1
ATOM 1508 N N . ARG A 1 190 ? -23.792 0.601 39.209 1.00 97.19 190 ARG A N 1
ATOM 1509 C CA . ARG A 1 190 ? -24.266 1.567 40.218 1.00 97.19 190 ARG A CA 1
ATOM 1510 C C . ARG A 1 190 ? -25.718 1.312 40.632 1.00 97.19 190 ARG A C 1
ATOM 1512 O O . ARG A 1 190 ? -26.044 1.355 41.819 1.00 97.19 190 ARG A O 1
ATOM 1519 N N . SER A 1 191 ? -26.593 1.011 39.672 1.00 97.50 191 SER A N 1
ATOM 1520 C CA . SER A 1 191 ? -27.994 0.661 39.938 1.00 97.50 191 SER A CA 1
ATOM 1521 C C . SER A 1 191 ? -28.121 -0.625 40.765 1.00 97.50 191 SER A C 1
ATOM 1523 O O . SER A 1 191 ? -28.854 -0.663 41.759 1.00 97.50 191 SER A O 1
ATOM 1525 N N . PHE A 1 192 ? -27.362 -1.666 40.409 1.00 97.56 192 PHE A N 1
ATOM 1526 C CA . PHE A 1 192 ? -27.332 -2.931 41.143 1.00 97.56 192 PHE A CA 1
ATOM 1527 C C . PHE A 1 192 ? -26.818 -2.764 42.573 1.00 97.56 192 PHE A C 1
ATOM 1529 O O . PHE A 1 192 ? -27.397 -3.326 43.505 1.00 97.56 192 PHE A O 1
ATOM 1536 N N . GLU A 1 193 ? -25.758 -1.983 42.766 1.00 97.38 193 GLU A N 1
ATOM 1537 C CA . GLU A 1 193 ? -25.206 -1.682 44.085 1.00 97.38 193 GLU A CA 1
ATOM 1538 C C . GLU A 1 193 ? -26.222 -0.952 44.963 1.00 97.38 193 GLU A C 1
ATOM 1540 O O . GLU A 1 193 ? -26.426 -1.345 46.115 1.00 97.38 193 GLU A O 1
ATOM 1545 N N . ALA A 1 194 ? -26.914 0.053 44.420 1.00 96.62 194 ALA A N 1
ATOM 1546 C CA . ALA A 1 194 ? -27.956 0.785 45.135 1.00 96.62 194 ALA A CA 1
ATOM 1547 C C . ALA A 1 194 ? -29.109 -0.138 45.565 1.00 96.62 194 ALA A C 1
ATOM 1549 O O . ALA A 1 194 ? -29.495 -0.146 46.740 1.00 96.62 194 ALA A O 1
ATOM 1550 N N . LEU A 1 195 ? -29.606 -0.976 44.649 1.00 97.19 195 LEU A N 1
ATOM 1551 C CA . LEU A 1 195 ? -30.658 -1.953 44.940 1.00 97.19 195 LEU A CA 1
ATOM 1552 C C . LEU A 1 195 ? -30.213 -2.958 46.011 1.00 97.19 195 LEU A C 1
ATOM 1554 O O . LEU A 1 195 ? -30.976 -3.297 46.921 1.00 97.19 195 LEU A O 1
ATOM 1558 N N . ASN A 1 196 ? -28.972 -3.438 45.925 1.00 96.62 196 ASN A N 1
ATOM 1559 C CA . ASN A 1 196 ? -28.431 -4.383 46.891 1.00 96.62 196 ASN A CA 1
ATOM 1560 C C . ASN A 1 196 ? -28.294 -3.743 48.280 1.00 96.62 196 ASN A C 1
ATOM 1562 O O . ASN A 1 196 ? -28.700 -4.346 49.273 1.00 96.62 196 ASN A O 1
ATOM 1566 N N . GLN A 1 197 ? -27.810 -2.500 48.364 1.00 96.69 197 GLN A N 1
ATOM 1567 C CA . GLN A 1 197 ? -27.747 -1.750 49.620 1.00 96.69 197 GLN A CA 1
ATOM 1568 C C . GLN A 1 197 ? -29.133 -1.547 50.244 1.00 96.69 197 GLN A C 1
ATOM 1570 O O . GLN A 1 197 ? -29.291 -1.727 51.454 1.00 96.69 197 GLN A O 1
ATOM 1575 N N . GLU A 1 198 ? -30.151 -1.201 49.452 1.00 96.94 198 GLU A N 1
ATOM 1576 C CA . GLU A 1 198 ? -31.527 -1.060 49.943 1.00 96.94 198 GLU A CA 1
ATOM 1577 C C . GLU A 1 198 ? -32.070 -2.393 50.478 1.00 96.94 198 GLU A C 1
ATOM 1579 O O . GLU A 1 198 ? -32.642 -2.458 51.573 1.00 96.94 198 GLU A O 1
ATOM 1584 N N . LYS A 1 199 ? -31.823 -3.488 49.751 1.00 96.50 199 LYS A N 1
ATOM 1585 C CA . LYS A 1 199 ? -32.229 -4.835 50.157 1.00 96.50 199 LYS A CA 1
ATOM 1586 C C . LYS A 1 199 ? -31.543 -5.271 51.451 1.00 96.50 199 LYS A C 1
ATOM 1588 O O . LYS A 1 199 ? -32.223 -5.796 52.335 1.00 96.50 199 LYS A O 1
ATOM 1593 N N . VAL A 1 200 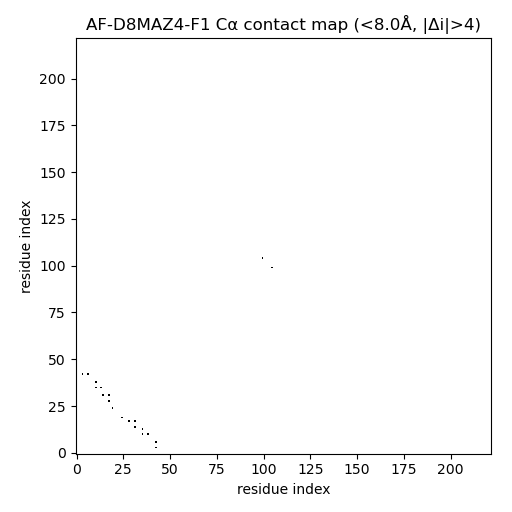? -30.241 -5.016 51.598 1.00 97.06 200 VAL A N 1
ATOM 1594 C CA . VAL A 1 200 ? -29.483 -5.287 52.831 1.00 97.06 200 VAL A CA 1
ATOM 1595 C C . VAL A 1 200 ? -30.060 -4.486 53.998 1.00 97.06 200 VAL A C 1
ATOM 1597 O O . VAL A 1 200 ? -30.459 -5.092 54.992 1.00 97.06 200 VAL A O 1
ATOM 1600 N N . LYS A 1 201 ? -30.233 -3.164 53.855 1.00 96.00 201 LYS A N 1
ATOM 1601 C CA . LYS A 1 201 ? -30.834 -2.306 54.898 1.00 96.00 201 LYS A CA 1
ATOM 1602 C C . LYS A 1 201 ? -32.227 -2.791 55.313 1.00 96.00 201 LYS A C 1
ATOM 1604 O O . LYS A 1 201 ? -32.551 -2.837 56.501 1.00 96.00 201 LYS A O 1
ATOM 1609 N N . SER A 1 202 ? -33.056 -3.195 54.349 1.00 96.50 202 SER A N 1
ATOM 1610 C CA . SER A 1 202 ? -34.395 -3.743 54.601 1.00 96.50 202 SER A CA 1
ATOM 1611 C C . SER A 1 202 ? -34.346 -5.062 55.379 1.00 96.50 202 SER A C 1
ATOM 1613 O O . SER A 1 202 ? -35.096 -5.252 56.343 1.00 96.50 202 SER A O 1
ATOM 1615 N N . LEU A 1 203 ? -33.451 -5.979 55.001 1.00 96.19 203 LEU A N 1
ATOM 1616 C CA . LEU A 1 203 ? -33.264 -7.254 55.696 1.00 96.19 203 LEU A CA 1
ATOM 1617 C C . LEU A 1 203 ? -32.721 -7.056 57.116 1.00 96.19 203 LEU A C 1
ATOM 1619 O O . LEU A 1 203 ? -33.238 -7.672 58.049 1.00 96.19 203 LEU A O 1
ATOM 1623 N N . GLU A 1 204 ? -31.757 -6.159 57.309 1.00 96.62 204 GLU A N 1
ATOM 1624 C CA . GLU A 1 204 ? -31.231 -5.796 58.628 1.00 96.62 204 GLU A CA 1
ATOM 1625 C C . GLU A 1 204 ? -32.316 -5.199 59.531 1.00 96.62 204 GLU A C 1
ATOM 1627 O O . GLU A 1 204 ? -32.449 -5.586 60.697 1.00 96.62 204 GLU A O 1
ATOM 1632 N N . ALA A 1 205 ? -33.157 -4.307 58.998 1.00 95.81 205 ALA A N 1
ATOM 1633 C CA . ALA A 1 205 ? -34.289 -3.747 59.732 1.00 95.81 205 ALA A CA 1
ATOM 1634 C C . ALA A 1 205 ? -35.283 -4.838 60.167 1.00 95.81 205 ALA A C 1
ATOM 1636 O O . ALA A 1 205 ? -35.699 -4.880 61.332 1.00 95.81 205 ALA A O 1
ATOM 1637 N N . LYS A 1 206 ? -35.623 -5.771 59.265 1.00 96.38 206 LYS A N 1
ATOM 1638 C CA . LYS A 1 206 ? -36.483 -6.927 59.574 1.00 96.38 206 LYS A CA 1
ATOM 1639 C C . LYS A 1 206 ? -35.860 -7.827 60.644 1.00 96.38 206 LYS A C 1
ATOM 1641 O O . LYS A 1 206 ? -36.549 -8.207 61.593 1.00 96.38 206 LYS A O 1
ATOM 1646 N N . LEU A 1 207 ? -34.565 -8.125 60.542 1.00 96.00 207 LEU A N 1
ATOM 1647 C CA . LEU A 1 207 ? -33.833 -8.933 61.520 1.00 96.00 207 LEU A CA 1
ATOM 1648 C C . LEU A 1 207 ? -33.850 -8.278 62.911 1.00 96.00 207 LEU A C 1
ATOM 1650 O O . LEU A 1 207 ? -34.143 -8.936 63.914 1.00 96.00 207 LEU A O 1
ATOM 1654 N N . ASN A 1 208 ? -33.620 -6.967 62.977 1.00 95.25 208 ASN A N 1
ATOM 1655 C CA . ASN A 1 208 ? -33.662 -6.199 64.220 1.00 95.25 208 ASN A CA 1
ATOM 1656 C C . ASN A 1 208 ? -35.055 -6.209 64.868 1.00 95.25 208 ASN A C 1
ATOM 1658 O O . ASN A 1 208 ? -35.167 -6.373 66.088 1.00 95.25 208 ASN A O 1
ATOM 1662 N N . LEU A 1 209 ? -36.128 -6.101 64.078 1.00 95.19 209 LEU A N 1
ATOM 1663 C CA . LEU A 1 209 ? -37.503 -6.231 64.572 1.00 95.19 209 LEU A CA 1
ATOM 1664 C C . LEU A 1 209 ? -37.776 -7.622 65.160 1.00 95.19 209 LEU A C 1
ATOM 1666 O O . LEU A 1 209 ? -38.362 -7.729 66.241 1.00 95.19 209 LEU A O 1
ATOM 1670 N N . ILE A 1 210 ? -37.322 -8.686 64.492 1.00 94.44 210 ILE A N 1
ATOM 1671 C CA . ILE A 1 210 ? -37.452 -10.066 64.985 1.00 94.44 210 ILE A CA 1
ATOM 1672 C C . ILE A 1 210 ? -36.701 -10.231 66.312 1.00 94.44 210 ILE A C 1
ATOM 1674 O O . ILE A 1 210 ? -37.263 -10.754 67.277 1.00 94.44 210 ILE A O 1
ATOM 1678 N N . LYS A 1 211 ? -35.466 -9.724 66.396 1.00 92.25 211 LYS A N 1
ATOM 1679 C CA . LYS A 1 211 ? -34.629 -9.777 67.605 1.00 92.25 211 LYS A CA 1
ATOM 1680 C C . LYS A 1 211 ? -35.260 -9.029 68.788 1.00 92.25 211 LYS A C 1
ATOM 1682 O O . LYS A 1 211 ? -35.185 -9.494 69.924 1.00 92.25 211 LYS A O 1
ATOM 1687 N N . ARG A 1 212 ? -35.929 -7.897 68.539 1.00 91.81 212 ARG A N 1
ATOM 1688 C CA . ARG A 1 212 ? -36.699 -7.163 69.564 1.00 91.81 212 ARG A CA 1
ATOM 1689 C C . ARG A 1 212 ? -37.947 -7.926 70.013 1.00 91.81 212 ARG A C 1
ATOM 1691 O O . ARG A 1 212 ? -38.236 -7.985 71.204 1.00 91.81 212 ARG A O 1
ATOM 1698 N N . ARG A 1 213 ? -38.690 -8.540 69.089 1.00 90.69 213 ARG A N 1
ATOM 1699 C CA . ARG A 1 213 ? -39.881 -9.340 69.435 1.00 90.69 213 ARG A CA 1
ATOM 1700 C C . ARG A 1 213 ? -39.528 -10.571 70.271 1.00 90.69 213 ARG A C 1
ATOM 1702 O O . ARG A 1 213 ? -40.243 -10.884 71.222 1.00 90.69 213 ARG A O 1
ATOM 1709 N N . SER A 1 214 ? -38.433 -11.259 69.948 1.00 87.81 214 SER A N 1
ATOM 1710 C CA . SER A 1 214 ? -37.999 -12.447 70.691 1.00 87.81 214 SER A CA 1
ATOM 1711 C C . SER A 1 214 ? -37.507 -12.117 72.106 1.00 87.81 214 SER A C 1
ATOM 1713 O O . SER A 1 214 ? -37.774 -12.882 73.035 1.00 87.81 214 SER A O 1
ATOM 1715 N N . SER A 1 215 ? -36.862 -10.963 72.308 1.00 84.75 215 SER A N 1
ATOM 1716 C CA . SER A 1 215 ? -36.434 -10.519 73.641 1.00 84.75 215 SER A CA 1
ATOM 1717 C C . SER A 1 215 ? -37.602 -10.081 74.534 1.00 84.75 215 SER A C 1
ATOM 1719 O O . SER A 1 215 ? -37.575 -10.359 75.733 1.00 84.75 215 SER A O 1
ATOM 1721 N N . MET A 1 216 ? -38.657 -9.478 73.973 1.00 78.50 216 MET A N 1
ATOM 1722 C CA . MET A 1 216 ? -39.875 -9.139 74.726 1.00 78.50 216 MET A CA 1
ATOM 1723 C C . MET A 1 216 ? -40.670 -10.379 75.153 1.00 78.50 216 MET A C 1
ATOM 1725 O O . MET A 1 216 ? -41.075 -10.464 76.310 1.00 78.50 216 MET A O 1
ATOM 1729 N N . LYS A 1 217 ? -40.824 -11.387 74.277 1.00 73.88 217 LYS A N 1
ATOM 1730 C CA . LYS A 1 217 ? -41.487 -12.655 74.646 1.00 73.88 217 LYS A CA 1
ATOM 1731 C C . LYS A 1 217 ? -40.791 -13.367 75.811 1.00 73.88 217 LYS A C 1
ATOM 1733 O O . LYS A 1 217 ? -41.468 -13.853 76.705 1.00 73.88 217 LYS A O 1
ATOM 1738 N N . LYS A 1 218 ? -39.453 -13.376 75.853 1.00 69.81 218 LYS A N 1
ATOM 1739 C CA . LYS A 1 218 ? -38.698 -13.978 76.970 1.00 69.81 218 LYS A CA 1
ATOM 1740 C C . LYS A 1 218 ? -38.879 -13.249 78.306 1.00 69.81 218 LYS A C 1
ATOM 1742 O O . LYS A 1 218 ? -38.768 -13.888 79.345 1.00 69.81 218 LYS A O 1
ATOM 1747 N N . LYS A 1 219 ? -39.136 -11.936 78.294 1.00 65.00 219 LYS A N 1
ATOM 1748 C CA . LYS A 1 219 ? -39.353 -11.144 79.517 1.00 65.00 219 LYS A CA 1
ATOM 1749 C C . LYS A 1 219 ? -40.775 -11.259 80.076 1.00 65.00 219 LYS A C 1
ATOM 1751 O O . LYS A 1 219 ? -40.950 -11.021 81.257 1.00 65.00 219 LYS A O 1
ATOM 1756 N N . SER A 1 220 ? -41.758 -11.627 79.252 1.00 60.88 220 SER A N 1
ATOM 1757 C CA . SER A 1 220 ? -43.168 -11.765 79.656 1.00 60.88 220 SER A CA 1
ATOM 1758 C C . SER A 1 220 ? -43.534 -13.146 80.229 1.00 60.88 220 SER A C 1
ATOM 1760 O O . SER A 1 220 ? -44.662 -13.320 80.676 1.00 60.88 220 SER A O 1
ATOM 1762 N N . SER A 1 221 ? -42.631 -14.133 80.175 1.00 57.06 221 SER A N 1
ATOM 1763 C CA . SER A 1 221 ? -42.855 -15.508 80.671 1.00 57.06 221 SER A CA 1
ATOM 1764 C C . SER A 1 221 ? -42.062 -15.846 81.945 1.00 57.06 221 SER A C 1
ATOM 1766 O O . SER A 1 221 ? -41.909 -17.022 82.267 1.00 57.06 221 SER A O 1
ATOM 1768 N N . ARG A 1 222 ? -41.525 -14.839 82.638 1.00 48.41 222 ARG A N 1
ATOM 1769 C CA . ARG A 1 222 ? -40.926 -14.944 83.977 1.00 48.41 222 ARG A CA 1
ATOM 1770 C C . ARG A 1 222 ? -41.779 -14.159 84.954 1.00 48.41 222 ARG A C 1
ATOM 1772 O O . ARG A 1 222 ? -41.863 -14.618 86.108 1.00 48.41 222 ARG A O 1
#

pLDDT: mean 71.7, std 22.63, range [30.77, 98.12]

Solvent-accessible surface area (backbone atoms only — not comparable to full-atom values): 13161 Å² total; per-residue (Å²): 144,85,64,62,69,59,49,55,50,51,53,51,52,57,57,73,67,71,77,72,79,85,83,62,42,69,66,52,45,51,51,51,51,50,55,50,50,52,53,48,52,50,52,53,49,53,50,49,52,50,58,50,49,55,50,52,52,53,54,58,71,63,57,72,72,82,79,76,78,76,77,79,79,75,85,72,89,71,90,78,76,90,73,94,72,90,75,78,93,69,90,76,94,72,93,69,82,94,74,76,64,66,68,60,57,50,54,52,51,53,51,50,54,50,54,52,51,49,52,52,51,52,52,52,49,51,52,52,50,51,56,50,51,55,49,51,56,51,48,55,52,50,53,52,53,49,52,54,50,54,52,50,49,54,51,51,53,50,51,52,52,52,53,50,50,54,50,55,50,50,48,54,54,50,53,54,49,52,52,50,54,50,52,54,49,52,52,52,49,54,52,50,51,52,52,49,52,52,50,49,54,51,50,52,52,52,51,51,53,51,55,53,54,56,55,52,57,63,65,74,76,114